Protein 7Z3S (pdb70)

Radius of gyration: 19.3 Å; Cα contacts (8 Å, |Δi|>4): 688; chains: 1; bounding box: 54×61×38 Å

Foldseek 3Di:
DPDDDAAFEEEEEDQDLLSLLLVLVQVPDRRYDYAEYEAQDPPRPSQVVCVVVPHHYHNNGLVRCLVVVVRGQEYEYPHELVVVVVSLVVCVVSNHAYEYLYQVQPWDADQVVFCLVVCLPTSYYYPQFLQLNQPLLLLQLQCVQFNWQEKEKEKEAEQVQVVQVVSQVSSQVSCCPGSVHVGYTYHYHYDPDPPTDFMKMKMKTAGDDDDDPVVSSQVSNVVSQVVLCVLQVQKDWDDGWDDDPRITMTIITGFAPCSRDHRRNRRSRSSSSSSVVSVSVSSVVDVVVPPD

InterPro domains:
  IPR000534 Semialdehyde dehydrogenase, NAD-binding [PF01118] (5-114)
  IPR000534 Semialdehyde dehydrogenase, NAD-binding [SM00859] (5-118)
  IPR003361 Acetaldehyde dehydrogenase [MF_01657] (1-294)
  IPR003361 Acetaldehyde dehydrogenase [PIRSF015689] (1-290)
  IPR003361 Acetaldehyde dehydrogenase [TIGR03215] (3-289)
  IPR015426 Acetaldehyde dehydrogenase, C-terminal [PF09290] (126-264)
  IPR015426 Acetaldehyde dehydrogenase, C-terminal [cd23933] (126-261)
  IPR036291 NAD(P)-binding domain superfamily [SSF51735] (1-150)

Organism: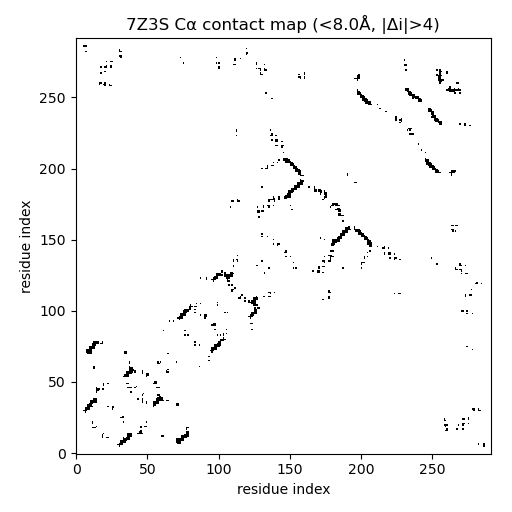 Geobacillus stearothermophilus (NCBI:txid1422)

Structure (mmCIF, N/CA/C/O backbone):
data_7Z3S
#
_entry.id   7Z3S
#
_cell.length_a   69.250
_cell.length_b   69.250
_cell.length_c   88.400
_cell.angle_alpha   90.000
_cell.angle_beta   90.000
_cell.angle_gamma   90.000
#
_symmetry.space_group_name_H-M   'P 43'
#
loop_
_entity.id
_entity.type
_entity.pdbx_description
1 polymer 'Acetaldehyde dehydrogenase'
2 non-polymer 'PHOSPHATE ION'
3 water water
#
loop_
_atom_site.group_PDB
_atom_site.id
_atom_site.type_symbol
_atom_site.label_atom_id
_atom_site.label_alt_id
_atom_site.label_comp_id
_atom_site.label_asym_id
_atom_site.label_entity_id
_atom_site.label_seq_id
_atom_site.pdbx_PDB_ins_code
_atom_site.Cartn_x
_atom_site.Cartn_y
_atom_site.Cartn_z
_atom_site.occupancy
_atom_site.B_iso_or_equiv
_atom_site.auth_seq_id
_atom_site.auth_comp_id
_atom_site.auth_asym_id
_atom_site.auth_atom_id
_atom_site.pdbx_PDB_model_num
ATOM 1 N N . ALA A 1 1 ? 45.84548 -5.73874 24.87829 1.000 95.75803 -3 ALA A N 1
ATOM 2 C CA . ALA A 1 1 ? 47.09373 -5.11276 25.28700 1.000 95.77650 -3 ALA A CA 1
ATOM 3 C C . ALA A 1 1 ? 47.59362 -4.12993 24.21930 1.000 97.32461 -3 ALA A C 1
ATOM 4 O O . ALA A 1 1 ? 46.87048 -3.82236 23.26336 1.000 93.77304 -3 ALA A O 1
ATOM 6 N N . GLY A 1 2 ? 48.83439 -3.66886 24.38721 1.000 100.94770 -2 GLY A N 1
ATOM 7 C CA . GLY A 1 2 ? 49.36186 -2.46560 23.75879 1.000 94.38182 -2 GLY A CA 1
ATOM 8 C C . GLY A 1 2 ? 49.52434 -1.33392 24.76537 1.000 91.49624 -2 GLY A C 1
ATOM 9 O O . GLY A 1 2 ? 49.61826 -1.54473 25.97967 1.000 87.82464 -2 GLY A O 1
ATOM 10 N N . SER A 1 3 ? 49.55318 -0.10373 24.24622 1.000 84.19339 -1 SER A N 1
ATOM 11 C CA . SER A 1 3 ? 49.59021 1.08446 25.09630 1.000 77.62708 -1 SER A CA 1
ATOM 12 C C . SER A 1 3 ? 48.17880 1.58753 25.37122 1.000 73.39391 -1 SER A C 1
ATOM 13 O O . SER A 1 3 ? 47.28175 1.47598 24.52730 1.000 67.15943 -1 SER A O 1
ATOM 16 N N . HIS A 1 4 ? 47.98303 2.13884 26.56887 1.000 63.55307 0 HIS A N 1
ATOM 17 C CA . HIS A 1 4 ? 46.64600 2.51741 26.97805 1.000 52.96750 0 HIS A CA 1
ATOM 18 C C . HIS A 1 4 ? 46.67851 3.72067 27.90168 1.000 53.72347 0 HIS A C 1
ATOM 19 O O . HIS A 1 4 ? 47.65816 3.96949 28.61692 1.000 51.05922 0 HIS A O 1
ATOM 26 N N . MET A 1 5 ? 45.55520 4.42850 27.91712 1.000 44.09964 1 MET A N 1
ATOM 27 C CA . MET A 1 5 ? 45.37316 5.48727 28.89055 1.000 45.61443 1 MET A CA 1
ATOM 28 C C . MET A 1 5 ? 45.30720 4.83365 30.28362 1.000 49.53613 1 MET A C 1
ATOM 29 O O . MET A 1 5 ? 44.75678 3.72875 30.44903 1.000 44.64810 1 MET A O 1
ATOM 34 N N . SER A 1 6 ? 45.89402 5.49309 31.28743 1.000 45.61634 2 SER A N 1
ATOM 35 C CA . SER A 1 6 ? 45.87345 4.96132 32.65452 1.000 41.15049 2 SER A CA 1
ATOM 36 C C . SER A 1 6 ? 44.45924 4.92427 33.21171 1.000 44.33073 2 SER A C 1
ATOM 37 O O . SER A 1 6 ? 43.63395 5.79048 32.92167 1.000 42.76283 2 SER A O 1
ATOM 40 N N . LYS A 1 7 ? 44.18051 3.91855 34.04056 1.000 44.19714 3 LYS A N 1
ATOM 41 C CA . LYS A 1 7 ? 42.90851 3.79473 34.73881 1.000 39.28375 3 LYS A CA 1
ATOM 42 C C . LYS A 1 7 ? 43.17889 3.49459 36.20229 1.000 42.52852 3 LYS A C 1
ATOM 43 O O . LYS A 1 7 ? 44.28815 3.12376 36.58407 1.000 40.88610 3 LYS A O 1
ATOM 49 N N . VAL A 1 8 ? 42.16424 3.67351 37.04034 1.000 37.23977 4 VAL A N 1
ATOM 50 C CA . VAL A 1 8 ? 42.25589 3.28368 38.44016 1.000 38.99937 4 VAL A CA 1
ATOM 51 C C . VAL A 1 8 ? 41.42414 2.02108 38.62163 1.000 40.20079 4 VAL A C 1
ATOM 52 O O . VAL A 1 8 ? 40.26405 1.96864 38.18790 1.000 35.59982 4 VAL A O 1
ATOM 56 N N . LYS A 1 9 ? 42.01488 1.00538 39.26353 1.000 36.76082 5 LYS A N 1
ATOM 57 C CA . LYS A 1 9 ? 41.28546 -0.22513 39.53280 1.000 41.38065 5 LYS A CA 1
ATOM 58 C C . LYS A 1 9 ? 40.31681 -0.04186 40.70161 1.000 41.06212 5 LYS A C 1
ATOM 59 O O . LYS A 1 9 ? 40.61426 0.64267 41.69104 1.000 38.99699 5 LYS A O 1
ATOM 65 N N . VAL A 1 10 ? 39.14664 -0.66655 40.59530 1.000 37.52694 6 VAL A N 1
ATOM 66 C CA . VAL A 1 10 ? 38.12420 -0.50379 41.61448 1.000 38.34353 6 VAL A CA 1
ATOM 67 C C . VAL A 1 10 ? 37.51745 -1.87780 41.85699 1.000 39.20846 6 VAL A C 1
ATOM 68 O O . VAL A 1 10 ? 37.58300 -2.75999 41.00624 1.000 36.36563 6 VAL A O 1
ATOM 72 N N . ALA A 1 11 ? 36.90631 -2.04545 43.02766 1.000 37.88691 7 ALA A N 1
ATOM 73 C CA . ALA A 1 11 ? 36.28304 -3.30121 43.40829 1.000 39.74730 7 ALA A CA 1
ATOM 74 C C . ALA A 1 11 ? 35.00098 -2.97979 44.16399 1.000 37.16266 7 ALA A C 1
ATOM 75 O O . ALA A 1 11 ? 34.89446 -1.94028 44.81104 1.000 36.26159 7 ALA A O 1
ATOM 77 N N . ILE A 1 12 ? 34.01493 -3.84838 44.03817 1.000 37.70175 8 ILE A N 1
ATOM 78 C CA . ILE A 1 12 ? 32.71714 -3.63805 44.66091 1.000 35.15074 8 ILE A CA 1
ATOM 79 C C . ILE A 1 12 ? 32.62297 -4.60166 45.82672 1.000 42.16407 8 ILE A C 1
ATOM 80 O O . ILE A 1 12 ? 32.75486 -5.82453 45.66043 1.000 39.35605 8 ILE A O 1
ATOM 85 N N . LEU A 1 13 ? 32.41409 -4.05644 46.99447 1.000 40.22688 9 LEU A N 1
ATOM 86 C CA . LEU A 1 13 ? 32.17812 -4.83348 48.19251 1.000 40.41282 9 LEU A CA 1
ATOM 87 C C . LEU A 1 13 ? 30.66444 -4.91865 48.36130 1.000 42.11062 9 LEU A C 1
ATOM 88 O O . LEU A 1 13 ? 30.01208 -3.90491 48.61599 1.000 42.80132 9 LEU A O 1
ATOM 93 N N . GLY A 1 14 ? 30.10002 -6.11725 48.19514 1.000 43.19104 10 GLY A N 1
ATOM 94 C CA . GLY A 1 14 ? 28.65182 -6.30991 48.26121 1.000 36.41992 10 GLY A CA 1
ATOM 95 C C . GLY A 1 14 ? 28.15925 -6.92610 46.97228 1.000 49.27070 10 GLY A C 1
ATOM 96 O O . GLY A 1 14 ? 28.61649 -6.54551 45.89134 1.000 48.25850 10 GLY A O 1
ATOM 97 N N . SER A 1 15 ? 27.26893 -7.90851 47.05754 1.000 46.83496 11 SER A N 1
ATOM 98 C CA . SER A 1 15 ? 26.87931 -8.67125 45.88834 1.000 48.38937 11 SER A CA 1
ATOM 99 C C . SER A 1 15 ? 25.37970 -8.60003 45.62152 1.000 50.15184 11 SER A C 1
ATOM 100 O O . SER A 1 15 ? 24.87667 -9.36671 44.79815 1.000 57.98414 11 SER A O 1
ATOM 103 N N . GLY A 1 16 ? 24.66500 -7.68441 46.26951 1.000 52.02881 12 GLY A N 1
ATOM 104 C CA . GLY A 1 16 ? 23.23573 -7.51860 46.09576 1.000 42.20503 12 GLY A CA 1
ATOM 105 C C . GLY A 1 16 ? 22.90417 -6.64664 44.90331 1.000 50.88868 12 GLY A C 1
ATOM 106 O O . GLY A 1 16 ? 23.68392 -6.51731 43.95066 1.000 49.42676 12 GLY A O 1
ATOM 107 N N . ASN A 1 17 ? 21.71177 -6.04338 44.94942 1.000 43.46563 13 ASN A N 1
ATOM 108 C CA . ASN A 1 17 ? 21.21608 -5.32262 43.77154 1.000 53.86441 13 ASN A CA 1
ATOM 109 C C . ASN A 1 17 ? 22.04807 -4.08191 43.48149 1.000 48.04373 13 ASN A C 1
ATOM 110 O O . ASN A 1 17 ? 22.31376 -3.74617 42.31233 1.000 47.82833 13 ASN A O 1
ATOM 115 N N . ILE A 1 18 ? 22.38760 -3.34968 44.53570 1.000 43.04092 14 ILE A N 1
ATOM 116 C CA . ILE A 1 18 ? 23.18447 -2.13982 44.39230 1.000 44.48220 14 ILE A CA 1
ATOM 117 C C . ILE A 1 18 ? 24.55161 -2.48674 43.81633 1.000 42.00840 14 ILE A C 1
ATOM 118 O O . ILE A 1 18 ? 25.05124 -1.81604 42.90614 1.000 39.70422 14 ILE A O 1
ATOM 123 N N . GLY A 1 19 ? 25.19718 -3.51087 44.37722 1.000 41.21233 15 GLY A N 1
ATOM 124 C CA . GLY A 1 19 ? 26.51123 -3.89952 43.87985 1.000 43.44455 15 GLY A CA 1
ATOM 125 C C . GLY A 1 19 ? 26.45830 -4.33612 42.43048 1.000 43.26418 15 GLY A C 1
ATOM 126 O O . GLY A 1 19 ? 27.32516 -3.97808 41.63243 1.000 44.51648 15 GLY A O 1
ATOM 127 N N . THR A 1 20 ? 25.42346 -5.10754 42.06325 1.000 45.56840 16 THR A N 1
ATOM 128 C CA . THR A 1 20 ? 25.27197 -5.51749 40.66444 1.000 47.43092 16 THR A CA 1
ATOM 129 C C . THR A 1 20 ? 24.96930 -4.33418 39.74960 1.000 45.33259 16 THR A C 1
ATOM 130 O O . THR A 1 20 ? 25.47590 -4.27718 38.62749 1.000 42.01159 16 THR A O 1
ATOM 134 N N . ASP A 1 21 ? 24.13196 -3.39328 40.19633 1.000 44.57006 17 ASP A N 1
ATOM 135 C CA . ASP A 1 21 ? 23.88872 -2.20282 39.39412 1.000 43.78038 17 ASP A CA 1
ATOM 136 C C . ASP A 1 21 ? 25.17485 -1.40220 39.19389 1.000 45.16085 17 ASP A C 1
ATOM 137 O O . ASP A 1 21 ? 25.43973 -0.90454 38.09161 1.000 41.27585 17 ASP A O 1
ATOM 142 N N . LEU A 1 22 ? 25.99846 -1.28141 40.24886 1.000 39.19156 18 LEU A N 1
ATOM 143 C CA . LEU A 1 22 ? 27.27289 -0.58826 40.10248 1.000 42.18272 18 LEU A CA 1
ATOM 144 C C . LEU A 1 22 ? 28.12776 -1.26162 39.05327 1.000 41.78288 18 LEU A C 1
ATOM 145 O O . LEU A 1 22 ? 28.80008 -0.59244 38.25823 1.000 40.32028 18 LEU A O 1
ATOM 150 N N . MET A 1 23 ? 28.17042 -2.59712 39.08332 1.000 41.44272 19 MET A N 1
ATOM 151 C CA . MET A 1 23 ? 29.01659 -3.30729 38.13875 1.000 39.34834 19 MET A CA 1
ATOM 152 C C . MET A 1 23 ? 28.60158 -2.99611 36.71648 1.000 43.82136 19 MET A C 1
ATOM 153 O O . MET A 1 23 ? 29.46020 -2.76920 35.86527 1.000 42.97202 19 MET A O 1
ATOM 158 N N . MET A 1 24 ? 27.28694 -2.92408 36.45159 1.000 41.75130 20 MET A N 1
ATOM 159 C CA . MET A 1 24 ? 26.82812 -2.62463 35.09158 1.000 45.04635 20 MET A CA 1
ATOM 160 C C . MET A 1 24 ? 27.30642 -1.23724 34.67777 1.000 41.63492 20 MET A C 1
ATOM 161 O O . MET A 1 24 ? 27.75439 -1.02839 33.54930 1.000 41.89689 20 MET A O 1
ATOM 166 N N . LYS A 1 25 ? 27.24176 -0.27128 35.59500 1.000 41.83396 21 LYS A N 1
ATOM 167 C CA . LYS A 1 25 ? 27.66146 1.08715 35.25776 1.000 41.98858 21 LYS A CA 1
ATOM 168 C C . LYS A 1 25 ? 29.17657 1.18937 35.10368 1.000 40.54261 21 LYS A C 1
ATOM 169 O O . LYS A 1 25 ? 29.66421 1.92287 34.23719 1.000 43.79808 21 LYS A O 1
ATOM 175 N N . LEU A 1 26 ? 29.93514 0.48500 35.95143 1.000 39.96179 22 LEU A N 1
ATOM 176 C CA . LEU A 1 26 ? 31.39288 0.55492 35.89589 1.000 40.29639 22 LEU A CA 1
ATOM 177 C C . LEU A 1 26 ? 31.94863 0.00761 34.56995 1.000 46.87026 22 LEU A C 1
ATOM 178 O O . LEU A 1 26 ? 33.03294 0.42140 34.14066 1.000 39.74406 22 LEU A O 1
ATOM 183 N N . GLU A 1 27 ? 31.22577 -0.91310 33.91049 1.000 46.35377 23 GLU A N 1
ATOM 184 C CA . GLU A 1 27 ? 31.66188 -1.44498 32.60741 1.000 46.28216 23 GLU A CA 1
ATOM 185 C C . GLU A 1 27 ? 31.76304 -0.36717 31.54990 1.000 49.17137 23 GLU A C 1
ATOM 186 O O . GLU A 1 27 ? 32.46884 -0.55977 30.55497 1.000 47.94565 23 GLU A O 1
ATOM 192 N N . ARG A 1 28 ? 31.03619 0.73842 31.71828 1.000 47.78579 24 ARG A N 1
ATOM 193 C CA . ARG A 1 28 ? 31.02221 1.82456 30.75567 1.000 48.78182 24 ARG A CA 1
ATOM 194 C C . ARG A 1 28 ? 31.98468 2.92958 31.11502 1.000 52.17063 24 ARG A C 1
ATOM 195 O O . ARG A 1 28 ? 32.00974 3.95581 30.42518 1.000 49.57078 24 ARG A O 1
ATOM 203 N N . SER A 1 29 ? 32.76009 2.76665 32.18846 1.000 48.51630 25 SER A N 1
ATOM 204 C CA . SER A 1 29 ? 33.68814 3.81474 32.57773 1.000 49.19080 25 SER A CA 1
ATOM 205 C C . SER A 1 29 ? 34.96594 3.72425 31.75883 1.000 44.24797 25 SER A C 1
ATOM 206 O O . SER A 1 29 ? 35.52548 2.64373 31.55363 1.000 50.71954 25 SER A O 1
ATOM 209 N N . ASN A 1 30 ? 35.45434 4.85829 31.30661 1.000 43.18833 26 ASN A N 1
ATOM 210 C CA A ASN A 1 30 ? 36.71736 4.95222 30.59542 0.218 46.55290 26 ASN A CA 1
ATOM 211 C CA B ASN A 1 30 ? 36.73412 4.78715 30.62589 0.782 46.66715 26 ASN A CA 1
ATOM 212 C C . ASN A 1 30 ? 37.88656 5.21097 31.52664 1.000 50.20917 26 ASN A C 1
ATOM 213 O O . ASN A 1 30 ? 39.03023 5.22908 31.07271 1.000 45.63845 26 ASN A O 1
ATOM 222 N N . ILE A 1 31 ? 37.62940 5.46009 32.80861 1.000 44.06815 27 ILE A N 1
ATOM 223 C CA . ILE A 1 31 ? 38.71405 5.83727 33.70254 1.000 41.89036 27 ILE A CA 1
ATOM 224 C C . ILE A 1 31 ? 38.80314 4.87751 34.89747 1.000 40.74966 27 ILE A C 1
ATOM 225 O O . ILE A 1 31 ? 39.87963 4.72387 35.49410 1.000 39.80083 27 ILE A O 1
ATOM 230 N N . LEU A 1 32 ? 37.73771 4.14911 35.20212 1.000 39.23297 28 LEU A N 1
ATOM 231 C CA . LEU A 1 32 ? 37.71033 3.13080 36.24667 1.000 40.44877 28 LEU A CA 1
ATOM 232 C C . LEU A 1 32 ? 37.75740 1.74716 35.61522 1.000 41.03795 28 LEU A C 1
ATOM 233 O O . LEU A 1 32 ? 37.08409 1.48593 34.61780 1.000 44.57254 28 LEU A O 1
ATOM 238 N N . GLN A 1 33 ? 38.58062 0.86675 36.16926 1.000 41.06481 29 GLN A N 1
ATOM 239 C CA . GLN A 1 33 ? 38.62824 -0.51871 35.70988 1.000 40.45484 29 GLN A CA 1
ATOM 240 C C . GLN A 1 33 ? 38.13215 -1.39880 36.86011 1.000 41.35510 29 GLN A C 1
ATOM 241 O O . GLN A 1 33 ? 38.84017 -1.57994 37.86201 1.000 38.68083 29 GLN A O 1
ATOM 247 N N . LEU A 1 34 ? 36.92873 -1.95507 36.71335 1.000 42.05303 30 LEU A N 1
ATOM 248 C CA . LEU A 1 34 ? 36.41339 -2.89939 37.70773 1.000 42.87601 30 LEU A CA 1
ATOM 249 C C . LEU A 1 34 ? 37.15798 -4.22082 37.61577 1.000 46.07790 30 LEU A C 1
ATOM 250 O O . LEU A 1 34 ? 37.22126 -4.82853 36.55088 1.000 44.40594 30 LEU A O 1
ATOM 255 N N . THR A 1 35 ? 37.70119 -4.68533 38.73730 1.000 39.77839 31 THR A N 1
ATOM 256 C CA . THR A 1 35 ? 38.41892 -5.94421 38.74786 1.000 46.03609 31 THR A CA 1
ATOM 257 C C . THR A 1 35 ? 37.71541 -7.02890 39.54508 1.000 43.46975 31 THR A C 1
ATOM 258 O O . THR A 1 35 ? 37.85669 -8.20244 39.20498 1.000 48.92691 31 THR A O 1
ATOM 262 N N . ALA A 1 36 ? 36.94752 -6.67237 40.56553 1.000 42.84194 32 ALA A N 1
ATOM 263 C CA . ALA A 1 36 ? 36.47052 -7.68692 41.49390 1.000 42.27994 32 ALA A CA 1
ATOM 264 C C . ALA A 1 36 ? 35.18136 -7.27858 42.19959 1.000 39.76146 32 ALA A C 1
ATOM 265 O O . ALA A 1 36 ? 34.88075 -6.09230 42.40467 1.000 41.65122 32 ALA A O 1
ATOM 267 N N . MET A 1 37 ? 34.39836 -8.30471 42.51514 1.000 38.82640 33 MET A N 1
ATOM 268 C CA . MET A 1 37 ? 33.25832 -8.24538 43.41495 1.000 42.09131 33 MET A CA 1
ATOM 269 C C . MET A 1 37 ? 33.53776 -9.11088 44.62697 1.000 44.10029 33 MET A C 1
ATOM 270 O O . MET A 1 37 ? 33.95106 -10.26472 44.47352 1.000 44.72111 33 MET A O 1
ATOM 275 N N . ILE A 1 38 ? 33.24017 -8.57722 45.81338 1.000 41.46962 34 ILE A N 1
ATOM 276 C CA . ILE A 1 38 ? 33.55349 -9.22209 47.08109 1.000 40.69042 34 ILE A CA 1
ATOM 277 C C . ILE A 1 38 ? 32.24787 -9.50349 47.81997 1.000 45.96085 34 ILE A C 1
ATOM 278 O O . ILE A 1 38 ? 31.47096 -8.58142 48.11959 1.000 39.08666 34 ILE A O 1
ATOM 283 N N . GLY A 1 39 ? 32.01591 -10.77781 48.12637 1.000 45.92832 35 GLY A N 1
ATOM 284 C CA . GLY A 1 39 ? 30.85938 -11.16688 48.89841 1.000 43.51166 35 GLY A CA 1
ATOM 285 C C . GLY A 1 39 ? 31.26699 -12.07010 50.03983 1.000 47.18155 35 GLY A C 1
ATOM 286 O O . GLY A 1 39 ? 32.45452 -12.23026 50.32956 1.000 41.72825 35 GLY A O 1
ATOM 287 N N . ILE A 1 40 ? 30.28027 -12.68041 50.68736 1.000 44.59788 36 ILE A N 1
ATOM 288 C CA . ILE A 1 40 ? 30.52523 -13.60711 51.78010 1.000 46.53688 36 ILE A CA 1
ATOM 289 C C . ILE A 1 40 ? 29.93685 -14.98286 51.52626 1.000 54.12478 36 ILE A C 1
ATOM 290 O O . ILE A 1 40 ? 30.05517 -15.85734 52.38657 1.000 52.07720 36 ILE A O 1
ATOM 295 N N . ASP A 1 41 ? 29.27911 -15.19635 50.39371 1.000 50.04169 37 ASP A N 1
ATOM 296 C CA . ASP A 1 41 ? 28.58799 -16.45395 50.11574 1.000 51.32008 37 ASP A CA 1
ATOM 297 C C . ASP A 1 41 ? 28.99373 -16.92978 48.72679 1.000 56.42600 37 ASP A C 1
ATOM 298 O O . ASP A 1 41 ? 28.65101 -16.26897 47.72242 1.000 49.12243 37 ASP A O 1
ATOM 303 N N . PRO A 1 42 ? 29.73422 -18.03619 48.61478 1.000 56.43091 38 PRO A N 1
ATOM 304 C CA . PRO A 1 42 ? 30.18717 -18.47448 47.28940 1.000 59.00949 38 PRO A CA 1
ATOM 305 C C . PRO A 1 42 ? 29.04806 -18.83152 46.34554 1.000 63.31170 38 PRO A C 1
ATOM 306 O O . PRO A 1 42 ? 29.29294 -18.95451 45.13866 1.000 65.35497 38 PRO A O 1
ATOM 310 N N . GLU A 1 43 ? 27.81595 -18.93890 46.84273 1.000 63.54821 39 GLU A N 1
ATOM 311 C CA . GLU A 1 43 ? 26.65191 -19.24429 46.02545 1.000 63.87848 39 GLU A CA 1
ATOM 312 C C . GLU A 1 43 ? 25.84874 -18.00633 45.68999 1.000 60.97738 39 GLU A C 1
ATOM 313 O O . GLU A 1 43 ? 24.74411 -18.11244 45.14744 1.000 59.45536 39 GLU A O 1
ATOM 319 N N . SER A 1 44 ? 26.37391 -16.83748 46.01989 1.000 57.06985 40 SER A N 1
ATOM 320 C CA . SER A 1 44 ? 25.66532 -15.59846 45.76841 1.000 61.07974 40 SER A CA 1
ATOM 321 C C . SER A 1 44 ? 25.31887 -15.45959 44.29111 1.000 62.07859 40 SER A C 1
ATOM 322 O O . SER A 1 44 ? 26.11901 -15.78882 43.40789 1.000 60.27105 40 SER A O 1
ATOM 325 N N . ASP A 1 45 ? 24.11323 -14.94828 44.03594 1.000 62.61148 41 ASP A N 1
ATOM 326 C CA . ASP A 1 45 ? 23.65111 -14.73026 42.67016 1.000 63.83237 41 ASP A CA 1
ATOM 327 C C . ASP A 1 45 ? 24.42306 -13.58397 42.01461 1.000 63.03183 41 ASP A C 1
ATOM 328 O O . ASP A 1 45 ? 24.68935 -13.62379 40.80645 1.000 61.76806 41 ASP A O 1
ATOM 333 N N . GLY A 1 46 ? 24.80626 -12.56577 42.79706 1.000 58.80331 42 GLY A N 1
ATOM 334 C CA . GLY A 1 46 ? 25.56832 -11.45396 42.23984 1.000 54.79322 42 GLY A CA 1
ATOM 335 C C . GLY A 1 46 ? 27.00563 -11.82943 41.92782 1.000 57.13449 42 GLY A C 1
ATOM 336 O O . GLY A 1 46 ? 27.57513 -11.36412 40.93273 1.000 52.66763 42 GLY A O 1
ATOM 337 N N . LEU A 1 47 ? 27.61036 -12.68605 42.76764 1.000 54.23801 43 LEU A N 1
ATOM 338 C CA . LEU A 1 47 ? 28.95491 -13.19030 42.48767 1.000 51.04443 43 LEU A CA 1
ATOM 339 C C . LEU A 1 47 ? 28.96260 -14.02702 41.21994 1.000 55.15990 43 LEU A C 1
ATOM 340 O O . LEU A 1 47 ? 29.90601 -13.95156 40.41883 1.000 49.97444 43 LEU A O 1
ATOM 345 N N . ARG A 1 48 ? 27.92943 -14.85946 41.04083 1.000 50.88387 44 ARG A N 1
ATOM 346 C CA . ARG A 1 48 ? 27.80010 -15.64085 39.81816 1.000 58.76579 44 ARG A CA 1
ATOM 347 C C . ARG A 1 48 ? 27.80552 -14.72632 38.60195 1.000 58.70620 44 ARG A C 1
ATOM 348 O O . ARG A 1 48 ? 28.58733 -14.92238 37.66058 1.000 55.53692 44 ARG A O 1
ATOM 356 N N . ARG A 1 49 ? 26.93861 -13.70708 38.63169 1.000 57.11109 45 ARG A N 1
ATOM 357 C CA A ARG A 1 49 ? 26.84503 -12.71761 37.56266 0.573 58.80340 45 ARG A CA 1
ATOM 358 C CA B ARG A 1 49 ? 26.86018 -12.75124 37.53043 0.427 58.88442 45 ARG A CA 1
ATOM 359 C C . ARG A 1 49 ? 28.21207 -12.10195 37.25640 1.000 57.36060 45 ARG A C 1
ATOM 360 O O . ARG A 1 49 ? 28.60951 -11.96426 36.08959 1.000 58.76993 45 ARG A O 1
ATOM 375 N N . ALA A 1 50 ? 28.93941 -11.70897 38.31265 1.000 53.26401 46 ALA A N 1
ATOM 376 C CA . ALA A 1 50 ? 30.26228 -11.10230 38.16543 1.000 55.24785 46 ALA A CA 1
ATOM 377 C C . ALA A 1 50 ? 31.28392 -12.09308 37.60157 1.000 57.87113 46 ALA A C 1
ATOM 378 O O . ALA A 1 50 ? 32.11862 -11.72427 36.76489 1.000 51.43003 46 ALA A O 1
ATOM 380 N N . LYS A 1 51 ? 31.24410 -13.34528 38.07014 1.000 54.85790 47 LYS A N 1
ATOM 381 C CA . LYS A 1 51 ? 32.12666 -14.39077 37.55104 1.000 57.79485 47 LYS A CA 1
ATOM 382 C C . LYS A 1 51 ? 31.90806 -14.59044 36.05607 1.000 58.95760 47 LYS A C 1
ATOM 383 O O . LYS A 1 51 ? 32.86120 -14.66224 35.26816 1.000 53.73206 47 LYS A O 1
ATOM 389 N N . GLU A 1 52 ? 30.63725 -14.66701 35.66303 1.000 60.15399 48 GLU A N 1
ATOM 390 C CA . GLU A 1 52 ? 30.23776 -14.84524 34.27276 1.000 60.82070 48 GLU A CA 1
ATOM 391 C C . GLU A 1 52 ? 30.78999 -13.72473 33.40590 1.000 59.59896 48 GLU A C 1
ATOM 392 O O . GLU A 1 52 ? 31.21084 -13.95511 32.26791 1.000 59.44991 48 GLU A O 1
ATOM 398 N N . LYS A 1 53 ? 30.83895 -12.51214 33.94854 1.000 58.87040 49 LYS A N 1
ATOM 399 C CA . LYS A 1 53 ? 31.31092 -11.33525 33.22648 1.000 60.69427 49 LYS A CA 1
ATOM 400 C C . LYS A 1 53 ? 32.82715 -11.19504 33.23927 1.000 54.08210 49 LYS A C 1
ATOM 401 O O . LYS A 1 53 ? 33.33875 -10.17065 32.78346 1.000 58.91583 49 LYS A O 1
ATOM 407 N N . GLY A 1 54 ? 33.56090 -12.15394 33.78645 1.000 54.79049 50 GLY A N 1
ATOM 408 C CA . GLY A 1 54 ? 35.00548 -12.09470 33.69673 1.000 53.51438 50 GLY A CA 1
ATOM 409 C C . GLY A 1 54 ? 35.73915 -11.46169 34.85910 1.000 54.55916 50 GLY A C 1
ATOM 410 O O . GLY A 1 54 ? 36.97670 -11.41365 34.82337 1.000 51.43086 50 GLY A O 1
ATOM 411 N N . TYR A 1 55 ? 35.03195 -11.00041 35.89641 1.000 52.26056 51 TYR A N 1
ATOM 412 C CA . TYR A 1 55 ? 35.66665 -10.37276 37.04049 1.000 50.20876 51 TYR A CA 1
ATOM 413 C C . TYR A 1 55 ? 36.12283 -11.42402 38.03527 1.000 50.81218 51 TYR A C 1
ATOM 414 O O . TYR A 1 55 ? 35.59590 -12.53280 38.09753 1.000 50.70114 51 TYR A O 1
ATOM 423 N N . THR A 1 56 ? 37.09491 -11.03673 38.84459 1.000 46.43989 52 THR A N 1
ATOM 424 C CA . THR A 1 56 ? 37.46571 -11.81779 40.00830 1.000 48.08902 52 THR A CA 1
ATOM 425 C C . THR A 1 56 ? 36.34466 -11.77114 41.04493 1.000 51.47100 52 THR A C 1
ATOM 426 O O . THR A 1 56 ? 35.78025 -10.70298 41.32564 1.000 48.20279 52 THR A O 1
ATOM 430 N N A VAL A 1 57 ? 36.05192 -12.92403 41.64037 0.301 48.39743 53 VAL A N 1
ATOM 431 N N B VAL A 1 57 ? 35.97582 -12.92195 41.59469 0.699 48.47080 53 VAL A N 1
ATOM 432 C CA A VAL A 1 57 ? 35.02892 -13.04810 42.67049 0.301 48.86073 53 VAL A CA 1
ATOM 433 C CA B VAL A 1 57 ? 35.02305 -12.94923 42.69576 0.699 48.84130 53 VAL A CA 1
ATOM 434 C C A VAL A 1 57 ? 35.67312 -13.54497 43.95421 0.301 49.09570 53 VAL A C 1
ATOM 435 C C B VAL A 1 57 ? 35.72287 -13.46837 43.93304 0.699 49.21705 53 VAL A C 1
ATOM 436 O O A VAL A 1 57 ? 36.41981 -14.52890 43.93948 0.301 50.75409 53 VAL A O 1
ATOM 437 O O B VAL A 1 57 ? 36.56808 -14.36652 43.86531 0.699 50.74254 53 VAL A O 1
ATOM 444 N N . ILE A 1 58 ? 35.37300 -12.86771 45.06128 1.000 51.70013 54 ILE A N 1
ATOM 445 C CA . ILE A 1 58 ? 35.91380 -13.19150 46.36924 1.000 46.32028 54 ILE A CA 1
ATOM 446 C C . ILE A 1 58 ? 34.71731 -13.46229 47.25953 1.000 48.53482 54 ILE A C 1
ATOM 447 O O . ILE A 1 58 ? 33.82448 -12.61230 47.38264 1.000 45.10205 54 ILE A O 1
ATOM 452 N N A SER A 1 59 ? 34.69920 -14.65361 47.85636 0.092 48.79134 55 SER A N 1
ATOM 453 N N B SER A 1 59 ? 34.64904 -14.65376 47.84142 0.908 48.73862 55 SER A N 1
ATOM 454 C CA A SER A 1 59 ? 33.61002 -15.14125 48.68621 0.092 49.30143 55 SER A CA 1
ATOM 455 C CA B SER A 1 59 ? 33.52570 -14.97341 48.71504 0.908 49.24723 55 SER A CA 1
ATOM 456 C C A SER A 1 59 ? 33.90060 -14.99748 50.17089 0.092 49.81840 55 SER A C 1
ATOM 457 C C B SER A 1 59 ? 33.94058 -15.08671 50.17097 0.908 49.82727 55 SER A C 1
ATOM 458 O O A SER A 1 59 ? 33.04425 -15.33718 50.99113 0.092 49.22891 55 SER A O 1
ATOM 459 O O B SER A 1 59 ? 33.21235 -15.67621 50.97177 0.908 49.17419 55 SER A O 1
ATOM 464 N N . THR A 1 60 ? 35.08756 -14.51749 50.53925 1.000 48.70719 56 THR A N 1
ATOM 465 C CA . THR A 1 60 ? 35.52911 -14.52487 51.92689 1.000 51.66038 56 THR A CA 1
ATOM 466 C C . THR A 1 60 ? 35.56021 -13.11551 52.51747 1.000 49.89382 56 THR A C 1
ATOM 467 O O . THR A 1 60 ? 36.37562 -12.81245 53.39052 1.000 48.51049 56 THR A O 1
ATOM 471 N N . GLY A 1 61 ? 34.68060 -12.23832 52.03544 1.000 48.32060 57 GLY A N 1
ATOM 472 C CA . GLY A 1 61 ? 34.46069 -10.91642 52.61708 1.000 48.37547 57 GLY A CA 1
ATOM 473 C C . GLY A 1 61 ? 35.67141 -9.99015 52.55645 1.000 48.91797 57 GLY A C 1
ATOM 474 O O . GLY A 1 61 ? 36.60679 -10.17933 51.78162 1.000 48.15975 57 GLY A O 1
ATOM 475 N N . ILE A 1 62 ? 35.63363 -8.97790 53.42699 1.000 47.69971 58 ILE A N 1
ATOM 476 C CA . ILE A 1 62 ? 36.65733 -7.93690 53.44103 1.000 45.81855 58 ILE A CA 1
ATOM 477 C C . ILE A 1 62 ? 38.04707 -8.52780 53.64698 1.000 50.41267 58 ILE A C 1
ATOM 478 O O . ILE A 1 62 ? 39.01774 -8.07137 53.02941 1.000 53.45531 58 ILE A O 1
ATOM 483 N N . LYS A 1 63 ? 38.17082 -9.56952 54.48715 1.000 47.08409 59 LYS A N 1
ATOM 484 C CA . LYS A 1 63 ? 39.47500 -10.20469 54.70079 1.000 49.98018 59 LYS A CA 1
ATOM 485 C C . LYS A 1 63 ? 39.99879 -10.82331 53.41862 1.000 49.73910 59 LYS A C 1
ATOM 486 O O . LYS A 1 63 ? 41.19925 -10.75642 53.13897 1.000 51.42946 59 LYS A O 1
ATOM 492 N N . GLY A 1 64 ? 39.11545 -11.41683 52.61047 1.000 49.46256 60 GLY A N 1
ATOM 493 C CA . GLY A 1 64 ? 39.57055 -11.98260 51.34994 1.000 49.92126 60 GLY A CA 1
ATOM 494 C C . GLY A 1 64 ? 40.10971 -10.91828 50.40995 1.000 50.44570 60 GLY A C 1
ATOM 495 O O . GLY A 1 64 ? 41.11445 -11.12837 49.72735 1.000 53.98978 60 GLY A O 1
ATOM 496 N N . PHE A 1 65 ? 39.45217 -9.75973 50.36772 1.000 49.94060 61 PHE A N 1
ATOM 497 C CA . PHE A 1 65 ? 39.95461 -8.66094 49.54468 1.000 50.43755 61 PHE A CA 1
ATOM 498 C C . PHE A 1 65 ? 41.30228 -8.17555 50.05874 1.000 50.59446 61 PHE A C 1
ATOM 499 O O . PHE A 1 65 ? 42.19881 -7.88500 49.26657 1.000 50.39805 61 PHE A O 1
ATOM 507 N N . LEU A 1 66 ? 41.45775 -8.06875 51.38258 1.000 47.10680 62 LEU A N 1
ATOM 508 C CA . LEU A 1 66 ? 42.68713 -7.52220 51.94953 1.000 52.31981 62 LEU A CA 1
ATOM 509 C C . LEU A 1 66 ? 43.85860 -8.47768 51.77705 1.000 55.03539 62 LEU A C 1
ATOM 510 O O . LEU A 1 66 ? 45.01418 -8.06575 51.93552 1.000 58.09542 62 LEU A O 1
ATOM 515 N N . GLU A 1 67 ? 43.57197 -9.73593 51.43543 1.000 52.78338 63 GLU A N 1
ATOM 516 C CA . GLU A 1 67 ? 44.57473 -10.71093 51.03415 1.000 53.98417 63 GLU A CA 1
ATOM 517 C C . GLU A 1 67 ? 45.03805 -10.47861 49.60579 1.000 57.85285 63 GLU A C 1
ATOM 518 O O . GLU A 1 67 ? 46.13824 -10.91529 49.23455 1.000 54.23610 63 GLU A O 1
ATOM 524 N N . GLN A 1 68 ? 44.22436 -9.80373 48.79161 1.000 53.35611 64 GLN A N 1
ATOM 525 C CA . GLN A 1 68 ? 44.59797 -9.45355 47.41873 1.000 58.09803 64 GLN A CA 1
ATOM 526 C C . GLN A 1 68 ? 44.42918 -7.95222 47.19140 1.000 54.16706 64 GLN A C 1
ATOM 527 O O . GLN A 1 68 ? 43.72062 -7.52991 46.27357 1.000 53.86584 64 GLN A O 1
ATOM 533 N N . PRO A 1 69 ? 45.10220 -7.11724 47.99356 1.000 54.01588 65 PRO A N 1
ATOM 534 C CA . PRO A 1 69 ? 44.80646 -5.67197 47.97503 1.000 53.20524 65 PRO A CA 1
ATOM 535 C C . PRO A 1 69 ? 45.13891 -4.98038 46.65923 1.000 51.22415 65 PRO A C 1
ATOM 536 O O . PRO A 1 69 ? 44.60632 -3.88672 46.39868 1.000 49.45669 65 PRO A O 1
ATOM 540 N N . GLU A 1 70 ? 45.99344 -5.57799 45.82718 1.000 47.65467 66 GLU A N 1
ATOM 541 C CA . GLU A 1 70 ? 46.34715 -5.02857 44.52436 1.000 49.56394 66 GLU A CA 1
ATOM 542 C C . GLU A 1 70 ? 45.18246 -5.04378 43.53669 1.000 49.48292 66 GLU A C 1
ATOM 543 O O . GLU A 1 70 ? 45.25913 -4.36580 42.50728 1.000 48.15510 66 GLU A O 1
ATOM 549 N N . LEU A 1 71 ? 44.09858 -5.77298 43.83485 1.000 47.29779 67 LEU A N 1
ATOM 550 C CA . LEU A 1 71 ? 42.89238 -5.73252 42.99991 1.000 47.51585 67 LEU A CA 1
ATOM 551 C C . LEU A 1 71 ? 42.30565 -4.32483 42.82869 1.000 48.79001 67 LEU A C 1
ATOM 552 O O . LEU A 1 71 ? 41.65074 -4.06046 41.81198 1.000 48.89268 67 LEU A O 1
ATOM 557 N N . ALA A 1 72 ? 42.47693 -3.42043 43.79505 1.000 42.80305 68 ALA A N 1
ATOM 558 C CA . ALA A 1 72 ? 41.73810 -2.16592 43.68992 1.000 42.74752 68 ALA A CA 1
ATOM 559 C C . ALA A 1 72 ? 42.33364 -1.07432 44.56920 1.000 44.92745 68 ALA A C 1
ATOM 560 O O . ALA A 1 72 ? 42.81839 -1.33113 45.67247 1.000 44.22761 68 ALA A O 1
ATOM 562 N N . ASP A 1 73 ? 42.27247 0.16018 44.07846 1.000 41.15644 69 ASP A N 1
ATOM 563 C CA A ASP A 1 73 ? 42.60792 1.28975 44.91985 0.474 43.67236 69 ASP A CA 1
ATOM 564 C CA B ASP A 1 73 ? 42.60306 1.31423 44.90432 0.526 43.72627 69 ASP A CA 1
ATOM 565 C C . ASP A 1 73 ? 41.37208 2.01371 45.45859 1.000 44.87884 69 ASP A C 1
ATOM 566 O O . ASP A 1 73 ? 41.46365 2.67946 46.50447 1.000 44.33341 69 ASP A O 1
ATOM 575 N N . ILE A 1 74 ? 40.22758 1.89945 44.77723 1.000 37.57077 70 ILE A N 1
ATOM 576 C CA . ILE A 1 74 ? 38.96093 2.46999 45.23266 1.000 36.66959 70 ILE A CA 1
ATOM 577 C C . ILE A 1 74 ? 37.97712 1.31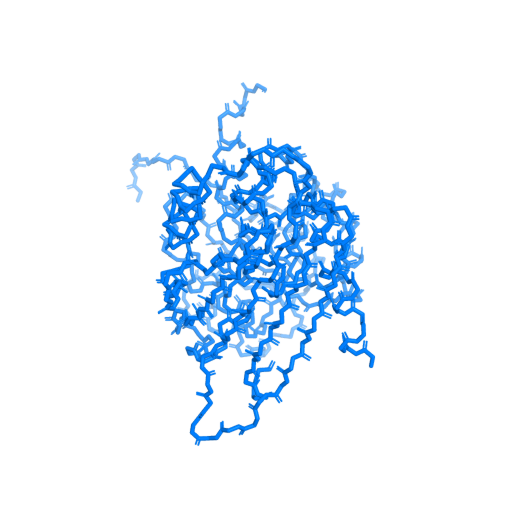713 45.39830 1.000 40.20176 70 ILE A C 1
ATOM 578 O O . ILE A 1 74 ? 37.85189 0.46873 44.50199 1.000 38.49103 70 ILE A O 1
ATOM 583 N N . VAL A 1 75 ? 37.31068 1.26565 46.54374 1.000 34.80894 71 VAL A N 1
ATOM 584 C CA . VAL A 1 75 ? 36.32454 0.22451 46.83638 1.000 35.32107 71 VAL A CA 1
ATOM 585 C C . VAL A 1 75 ? 34.96778 0.88932 47.03906 1.000 36.10504 71 VAL A C 1
ATOM 586 O O . VAL A 1 75 ? 34.86202 1.88843 47.76357 1.000 39.82405 71 VAL A O 1
ATOM 590 N N . PHE A 1 76 ? 33.94040 0.35119 46.38514 1.000 33.30336 72 PHE A N 1
ATOM 591 C CA . PHE A 1 76 ? 32.56249 0.75942 46.64600 1.000 33.91611 72 PHE A CA 1
ATOM 592 C C . PHE A 1 76 ? 31.96992 -0.17816 47.69907 1.000 39.13308 72 PHE A C 1
ATOM 593 O O . PHE A 1 76 ? 31.98681 -1.40545 47.53040 1.000 38.63456 72 PHE A O 1
ATOM 601 N N . ASP A 1 77 ? 31.44307 0.37830 48.76681 1.000 38.11344 73 ASP A N 1
ATOM 602 C CA . ASP A 1 77 ? 30.77565 -0.43300 49.77810 1.000 37.59050 73 ASP A CA 1
ATOM 603 C C . ASP A 1 77 ? 29.27879 -0.44755 49.50825 1.000 38.10845 73 ASP A C 1
ATOM 604 O O . ASP A 1 77 ? 28.56742 0.50855 49.81956 1.000 36.49108 73 ASP A O 1
ATOM 609 N N . ALA A 1 78 ? 28.78604 -1.54900 48.96214 1.000 37.47248 74 ALA A N 1
ATOM 610 C CA . ALA A 1 78 ? 27.35129 -1.69141 48.73374 1.000 39.93091 74 ALA A CA 1
ATOM 611 C C . ALA A 1 78 ? 26.75657 -2.75532 49.65091 1.000 42.92701 74 ALA A C 1
ATOM 612 O O . ALA A 1 78 ? 25.94032 -3.57974 49.22316 1.000 47.15867 74 ALA A O 1
ATOM 614 N N . THR A 1 79 ? 27.17260 -2.77364 50.91502 1.000 38.98346 75 THR A N 1
ATOM 615 C CA . THR A 1 79 ? 26.63800 -3.79540 51.79947 1.000 42.66533 75 THR A CA 1
ATOM 616 C C . THR A 1 79 ? 25.59177 -3.13343 52.68600 1.000 45.42224 75 THR A C 1
ATOM 617 O O . THR A 1 79 ? 24.49420 -2.83294 52.20222 1.000 48.85366 75 THR A O 1
ATOM 621 N N . SER A 1 80 ? 25.92110 -2.86227 53.94632 1.000 44.47731 76 SER A N 1
ATOM 622 C CA . SER A 1 80 ? 24.96998 -2.27868 54.89615 1.000 43.66284 76 SER A CA 1
ATOM 623 C C . SER A 1 80 ? 25.70553 -1.33357 55.84494 1.000 43.33629 76 SER A C 1
ATOM 624 O O . SER A 1 80 ? 26.93315 -1.39085 55.97915 1.000 41.71342 76 SER A O 1
ATOM 627 N N . ALA A 1 81 ? 24.94124 -0.46225 56.51620 1.000 42.40921 77 ALA A N 1
ATOM 628 C CA . ALA A 1 81 ? 25.55277 0.51648 57.41888 1.000 45.87844 77 ALA A CA 1
ATOM 629 C C . ALA A 1 81 ? 26.28750 -0.16420 58.57714 1.000 46.06661 77 ALA A C 1
ATOM 630 O O . ALA A 1 81 ? 27.37901 0.26442 58.97342 1.000 42.43207 77 ALA A O 1
ATOM 632 N N . LYS A 1 82 ? 25.69600 -1.22126 59.14232 1.000 44.17391 78 LYS A N 1
ATOM 633 C CA . LYS A 1 82 ? 26.33866 -1.94193 60.22933 1.000 45.61882 78 LYS A CA 1
ATOM 634 C C . LYS A 1 82 ? 27.63644 -2.60819 59.77797 1.000 42.78366 78 LYS A C 1
ATOM 635 O O . LYS A 1 82 ? 28.62738 -2.62816 60.52217 1.000 44.88597 78 LYS A O 1
ATOM 641 N N . ALA A 1 83 ? 27.65759 -3.17694 58.56222 1.000 43.44870 79 ALA A N 1
ATOM 642 C CA . ALA A 1 83 ? 28.89339 -3.79578 58.08206 1.000 46.10956 79 ALA A CA 1
ATOM 643 C C . ALA A 1 83 ? 29.92382 -2.75084 57.68013 1.000 47.65783 79 ALA A C 1
ATOM 644 O O . ALA A 1 83 ? 31.12655 -3.03947 57.69949 1.000 43.25958 79 ALA A O 1
ATOM 646 N N . HIS A 1 84 ? 29.48072 -1.54082 57.31753 1.000 46.94021 80 HIS A N 1
ATOM 647 C CA . HIS A 1 84 ? 30.43671 -0.57414 56.78738 1.000 43.39877 80 HIS A CA 1
ATOM 648 C C . HIS A 1 84 ? 31.43107 -0.12330 57.85061 1.000 46.39346 80 HIS A C 1
ATOM 649 O O . HIS A 1 84 ? 32.57753 0.18301 57.51412 1.000 49.14132 80 HIS A O 1
ATOM 656 N N . ILE A 1 85 ? 31.03497 -0.11134 59.13505 1.000 44.37828 81 ILE A N 1
ATOM 657 C CA . ILE A 1 85 ? 31.93049 0.40823 60.17049 1.000 47.68817 81 ILE A CA 1
ATOM 658 C C . ILE A 1 85 ? 33.24817 -0.35544 60.18236 1.000 51.32313 81 ILE A C 1
ATOM 659 O O . ILE A 1 85 ? 34.33193 0.24556 60.19310 1.000 52.08121 81 ILE A O 1
ATOM 664 N N . ARG A 1 86 ? 33.18990 -1.69006 60.16587 1.000 48.95387 82 ARG A N 1
ATOM 665 C CA . ARG A 1 86 ? 34.44707 -2.42252 60.12315 1.000 45.00463 82 ARG A CA 1
ATOM 666 C C . ARG A 1 86 ? 35.13650 -2.29204 58.76231 1.000 49.68313 82 ARG A C 1
ATOM 667 O O . ARG A 1 86 ? 36.36662 -2.12048 58.69607 1.000 43.90940 82 ARG A O 1
ATOM 675 N N . HIS A 1 87 ? 34.37249 -2.41564 57.66502 1.000 50.24240 83 HIS A N 1
ATOM 676 C CA . HIS A 1 87 ? 34.96198 -2.25758 56.33261 1.000 44.26947 83 HIS A CA 1
ATOM 677 C C . HIS A 1 87 ? 35.77178 -0.96098 56.25256 1.000 44.32725 83 HIS A C 1
ATOM 678 O O . HIS A 1 87 ? 36.92154 -0.94967 55.79830 1.000 41.88651 83 HIS A O 1
ATOM 685 N N . ALA A 1 88 ? 35.16961 0.14860 56.70907 1.000 45.86255 84 ALA A N 1
ATOM 686 C CA . ALA A 1 88 ? 35.81326 1.46141 56.64788 1.000 43.39347 84 ALA A CA 1
ATOM 687 C C . ALA A 1 88 ? 37.13263 1.46816 57.40968 1.000 48.07588 84 ALA A C 1
ATOM 688 O O . ALA A 1 88 ? 38.15266 1.96659 56.91513 1.000 44.51581 84 ALA A O 1
ATOM 690 N N . LYS A 1 89 ? 37.11903 0.93574 58.63689 1.000 44.80871 85 LYS A N 1
ATOM 691 C CA . LYS A 1 89 ? 38.32598 0.87880 59.45026 1.000 46.91360 85 LYS A CA 1
ATOM 692 C C . LYS A 1 89 ? 39.42817 0.09491 58.74618 1.000 46.64496 85 LYS A C 1
ATOM 693 O O . LYS A 1 89 ? 40.57638 0.53998 58.68147 1.000 49.07152 85 LYS A O 1
ATOM 699 N N . LEU A 1 90 ? 39.09356 -1.08667 58.22172 1.000 44.47283 86 LEU A N 1
ATOM 700 C CA . LEU A 1 90 ? 40.10187 -1.94765 57.61004 1.000 43.47356 86 LEU A CA 1
ATOM 701 C C . LEU A 1 90 ? 40.56135 -1.39613 56.26473 1.000 48.43506 86 LEU A C 1
ATOM 702 O O . LEU A 1 90 ? 41.74122 -1.50126 55.92099 1.000 44.75999 86 LEU A O 1
ATOM 707 N N . LEU A 1 91 ? 39.63767 -0.85093 55.46582 1.000 43.62547 87 LEU A N 1
ATOM 708 C CA . LEU A 1 91 ? 40.03487 -0.30479 54.16557 1.000 47.36545 87 LEU A CA 1
ATOM 709 C C . LEU A 1 91 ? 40.96152 0.89433 54.34166 1.000 43.98249 87 LEU A C 1
ATOM 710 O O . LEU A 1 91 ? 41.96425 1.01060 53.63339 1.000 45.95196 87 LEU A O 1
ATOM 715 N N . LYS A 1 92 ? 40.64479 1.79221 55.28348 1.000 46.23035 88 LYS A N 1
ATOM 716 C CA . LYS A 1 92 ? 41.52091 2.92881 55.55043 1.000 47.35300 88 LYS A CA 1
ATOM 717 C C . LYS A 1 92 ? 42.89912 2.47321 55.98692 1.000 52.91471 88 LYS A C 1
ATOM 718 O O . LYS A 1 92 ? 43.90906 3.05245 55.56866 1.000 48.78822 88 LYS A O 1
ATOM 724 N N . GLU A 1 93 ? 42.96193 1.44264 56.84575 1.000 47.54691 89 GLU A N 1
ATOM 725 C CA . GLU A 1 93 ? 44.25615 0.95579 57.30876 1.000 53.33883 89 GLU A CA 1
ATOM 726 C C . GLU A 1 93 ? 45.07642 0.37676 56.15842 1.000 50.50639 89 GLU A C 1
ATOM 727 O O . GLU A 1 93 ? 46.30586 0.52073 56.13867 1.000 47.35484 89 GLU A O 1
ATOM 733 N N . ALA A 1 94 ? 44.41120 -0.27330 55.18750 1.000 47.92669 90 ALA A N 1
ATOM 734 C CA . ALA A 1 94 ? 45.06083 -0.81102 53.98489 1.000 50.47133 90 ALA A CA 1
ATOM 735 C C . ALA A 1 94 ? 45.37149 0.24643 52.92927 1.000 52.47422 90 ALA A C 1
ATOM 736 O O . ALA A 1 94 ? 45.81230 -0.11887 51.82174 1.000 49.60726 90 ALA A O 1
ATOM 738 N N . GLY A 1 95 ? 45.12849 1.52489 53.23020 1.000 46.16193 91 GLY A N 1
ATOM 739 C CA . GLY A 1 95 ? 45.38013 2.60597 52.30003 1.000 44.85950 91 GLY A CA 1
ATOM 740 C C . GLY A 1 95 ? 44.41307 2.71728 51.13791 1.000 48.51652 91 GLY A C 1
ATOM 741 O O . GLY A 1 95 ? 44.71688 3.39554 50.16557 1.000 43.41778 91 GLY A O 1
ATOM 742 N N . LYS A 1 96 ? 43.25526 2.07817 51.19921 1.000 47.17892 92 LYS A N 1
ATOM 743 C CA . LYS A 1 96 ? 42.29375 2.14162 50.10308 1.000 42.12572 92 LYS A CA 1
ATOM 744 C C . LYS A 1 96 ? 41.32718 3.31062 50.30381 1.000 45.96809 92 LYS A C 1
ATOM 745 O O . LYS A 1 96 ? 40.99089 3.69144 51.43179 1.000 49.40487 92 LYS A O 1
ATOM 751 N N . THR A 1 97 ? 40.86178 3.86950 49.19657 1.000 42.29599 93 THR A N 1
ATOM 752 C CA . THR A 1 97 ? 39.80670 4.87638 49.22026 1.000 40.12371 93 THR A CA 1
ATOM 753 C C . THR A 1 97 ? 38.45588 4.17288 49.12927 1.000 36.41703 93 THR A C 1
ATOM 754 O O . THR A 1 97 ? 38.31264 3.20753 48.37844 1.000 37.21579 93 THR A O 1
ATOM 758 N N . VAL A 1 98 ? 37.45503 4.62095 49.89982 1.000 39.72382 94 VAL A N 1
ATOM 759 C CA . VAL A 1 98 ? 36.17656 3.90956 49.87423 1.000 33.32772 94 VAL A CA 1
ATOM 760 C C . VAL A 1 98 ? 35.02652 4.87890 49.59781 1.000 39.23267 94 VAL A C 1
ATOM 761 O O . VAL A 1 98 ? 35.00896 6.01247 50.09577 1.000 39.25454 94 VAL A O 1
ATOM 765 N N . LEU A 1 99 ? 34.08284 4.42847 48.75236 1.000 36.28040 95 LEU A N 1
ATOM 766 C CA . LEU A 1 99 ? 32.80128 5.08199 48.51720 1.000 36.33579 95 LEU A CA 1
ATOM 767 C C . LEU A 1 99 ? 31.74224 4.28946 49.26032 1.000 36.77979 95 LEU A C 1
ATOM 768 O O . LEU A 1 99 ? 31.48240 3.11915 48.93067 1.000 38.18617 95 LEU A O 1
ATOM 773 N N . ASP A 1 100 ? 31.14940 4.91999 50.26902 1.000 38.74853 96 ASP A N 1
ATOM 774 C CA . ASP A 1 100 ? 30.11145 4.31955 51.11182 1.000 36.95933 96 ASP A CA 1
ATOM 775 C C . ASP A 1 100 ? 28.74232 4.58310 50.50644 1.000 37.66261 96 ASP A C 1
ATOM 776 O O . ASP A 1 100 ? 28.26502 5.72092 50.51126 1.000 38.37119 96 ASP A O 1
ATOM 781 N N . LEU A 1 101 ? 28.10824 3.54581 49.96385 1.000 38.45427 97 LEU A N 1
ATOM 782 C CA . LEU A 1 101 ? 26.74430 3.69374 49.46633 1.000 41.11347 97 LEU A CA 1
ATOM 783 C C . LEU A 1 101 ? 25.68949 3.38352 50.50731 1.000 41.09769 97 LEU A C 1
ATOM 784 O O . LEU A 1 101 ? 24.51821 3.26541 50.14384 1.000 43.37294 97 LEU A O 1
ATOM 789 N N . THR A 1 102 ? 26.08493 3.16610 51.74808 1.000 39.72119 98 THR A N 1
ATOM 790 C CA . THR A 1 102 ? 25.20085 2.87250 52.86914 1.000 38.21103 98 THR A CA 1
ATOM 791 C C . THR A 1 102 ? 24.91027 4.14492 53.65459 1.000 42.35792 98 THR A C 1
ATOM 792 O O . THR A 1 102 ? 25.55369 5.17972 53.45634 1.000 42.83353 98 THR A O 1
ATOM 796 N N . PRO A 1 103 ? 23.91803 4.11958 54.55284 1.000 44.03770 99 PRO A N 1
ATOM 797 C CA . PRO A 1 103 ? 23.71985 5.25730 55.47343 1.000 44.62454 99 PRO A CA 1
ATOM 798 C C . PRO A 1 103 ? 24.75225 5.35503 56.59148 1.000 45.19704 99 PRO A C 1
ATOM 799 O O . PRO A 1 103 ? 24.58315 6.20001 57.46994 1.000 44.36712 99 PRO A O 1
ATOM 803 N N . ALA A 1 104 ? 25.78825 4.50581 56.64425 1.000 43.98960 100 ALA A N 1
ATOM 804 C CA . ALA A 1 104 ? 26.67825 4.54165 57.81058 1.000 42.86307 100 ALA A CA 1
ATOM 805 C C . ALA A 1 104 ? 27.27696 5.93854 58.00110 1.000 46.05662 100 ALA A C 1
ATOM 806 O O . ALA A 1 104 ? 27.33811 6.44092 59.12272 1.000 40.30571 100 ALA A O 1
ATOM 808 N N . ALA A 1 105 ? 27.67513 6.61435 56.90184 1.000 41.94052 101 ALA A N 1
ATOM 809 C CA . ALA A 1 105 ? 28.02831 8.04688 56.95246 1.000 40.01566 101 ALA A CA 1
ATOM 810 C C . ALA A 1 105 ? 29.18128 8.28656 57.92500 1.000 45.16105 101 ALA A C 1
ATOM 811 O O . ALA A 1 105 ? 29.17429 9.22017 58.73868 1.000 43.72755 101 ALA A O 1
ATOM 813 N N . VAL A 1 106 ? 30.17625 7.40758 57.83970 1.000 41.88826 102 VAL A N 1
ATOM 814 C CA . VAL A 1 106 ? 31.43486 7.55040 58.56271 1.000 43.83198 102 VAL A CA 1
ATOM 815 C C . VAL A 1 106 ? 32.33408 8.62784 57.93926 1.000 46.38175 102 VAL A C 1
ATOM 816 O O . VAL A 1 106 ? 33.07653 9.30725 58.64427 1.000 42.29044 102 VAL A O 1
ATOM 820 N N . GLY A 1 107 ? 32.30355 8.80587 56.62212 1.000 44.81250 103 GLY A N 1
ATOM 821 C CA . GLY A 1 107 ? 33.19302 9.73886 55.95861 1.000 45.76324 103 GLY A CA 1
ATOM 822 C C . GLY A 1 107 ? 32.50836 11.03363 55.59034 1.000 45.07640 103 GLY A C 1
ATOM 823 O O . GLY A 1 107 ? 31.45067 11.38454 56.12451 1.000 44.93275 103 GLY A O 1
ATOM 824 N N . ALA A 1 108 ? 33.11014 11.74277 54.63749 1.000 42.24917 104 ALA A N 1
ATOM 825 C CA . ALA A 1 108 ? 32.62665 13.05294 54.22621 1.000 43.21437 104 ALA A CA 1
ATOM 826 C C . ALA A 1 108 ? 31.43647 12.91061 53.27482 1.000 42.09938 104 ALA A C 1
ATOM 827 O O . ALA A 1 108 ? 31.44324 12.07199 52.37087 1.000 38.96051 104 ALA A O 1
ATOM 829 N N . LEU A 1 109 ? 30.39197 13.69645 53.51101 1.000 36.93795 105 LEU A N 1
ATOM 830 C CA . LEU A 1 109 ? 29.20497 13.63956 52.67271 1.000 42.52351 105 LEU A CA 1
ATOM 831 C C . LEU A 1 109 ? 29.46812 14.43561 51.40407 1.000 40.93660 105 LEU A C 1
ATOM 832 O O . LEU A 1 109 ? 29.91535 15.58684 51.46520 1.000 41.90132 105 LEU A O 1
ATOM 837 N N . VAL A 1 110 ? 29.24911 13.82239 50.24622 1.000 39.29935 106 VAL A N 1
ATOM 838 C CA . VAL A 1 110 ? 29.52301 14.51592 48.99715 1.000 35.68020 106 VAL A CA 1
ATOM 839 C C . VAL A 1 110 ? 28.35931 14.41249 48.02224 1.000 36.60762 106 VAL A C 1
ATOM 840 O O . VAL A 1 110 ? 27.69465 13.37969 47.90389 1.000 33.32273 106 VAL A O 1
ATOM 844 N N . VAL A 1 111 ? 28.13319 15.51140 47.32176 1.000 38.24902 107 VAL A N 1
ATOM 845 C CA . VAL A 1 111 ? 27.29913 15.58837 46.13419 1.000 41.03463 107 VAL A CA 1
ATOM 846 C C . VAL A 1 111 ? 28.21827 16.06748 45.01671 1.000 42.14458 107 VAL A C 1
ATOM 847 O O . VAL A 1 111 ? 28.76673 17.17320 45.10472 1.000 36.27312 107 VAL A O 1
ATOM 851 N N . PRO A 1 112 ? 28.41700 15.28314 43.95359 1.000 38.24207 108 PRO A N 1
ATOM 852 C CA . PRO A 1 112 ? 29.52326 15.55014 43.02023 1.000 35.93558 108 PRO A CA 1
ATOM 853 C C . PRO A 1 112 ? 29.52076 16.94113 42.39477 1.000 39.23707 108 PRO A C 1
ATOM 854 O O . PRO A 1 112 ? 30.57261 17.59899 42.42842 1.000 42.12324 108 PRO A O 1
ATOM 858 N N . PRO A 1 113 ? 28.41406 17.48057 41.86644 1.000 38.52693 109 PRO A N 1
ATOM 859 C CA . PRO A 1 113 ? 28.48321 18.85111 41.31142 1.000 39.85931 109 PRO A CA 1
ATOM 860 C C . PRO A 1 113 ? 28.46025 19.97172 42.35050 1.000 41.23307 109 PRO A C 1
ATOM 861 O O . PRO A 1 113 ? 28.45810 21.14825 41.96870 1.000 39.97300 109 PRO A O 1
ATOM 865 N N . VAL A 1 114 ? 28.41958 19.66859 43.64262 1.000 37.77213 110 VAL A N 1
ATOM 866 C CA . VAL A 1 114 ? 28.36170 20.71950 44.66069 1.000 42.65735 110 VAL A CA 1
ATOM 867 C C . VAL A 1 114 ? 29.67374 20.78593 45.43925 1.000 43.06735 110 VAL A C 1
ATOM 868 O O . VAL A 1 114 ? 30.39580 21.78457 45.35517 1.000 42.79932 110 VAL A O 1
ATOM 872 N N . ASN A 1 115 ? 30.02476 19.74942 46.20592 1.000 39.55916 111 ASN A N 1
ATOM 873 C CA . ASN A 1 115 ? 31.16524 19.93995 47.11352 1.000 43.03913 111 ASN A CA 1
ATOM 874 C C . ASN A 1 115 ? 32.30238 18.93588 46.93545 1.000 43.49807 111 ASN A C 1
ATOM 875 O O . ASN A 1 115 ? 33.27487 18.98734 47.70432 1.000 43.34643 111 ASN A O 1
ATOM 880 N N . LEU A 1 116 ? 32.20950 18.02071 45.96450 1.000 41.49261 112 LEU A N 1
ATOM 881 C CA . LEU A 1 116 ? 33.28997 17.06233 45.72601 1.000 41.79874 112 LEU A CA 1
ATOM 882 C C . LEU A 1 116 ? 34.64272 17.74451 45.58740 1.000 37.01292 112 LEU A C 1
ATOM 883 O O . LEU A 1 116 ? 35.65465 17.22894 46.06768 1.000 46.37872 112 LEU A O 1
ATOM 888 N N . HIS A 1 117 ? 34.68736 18.90529 44.95748 1.000 43.90203 113 HIS A N 1
ATOM 889 C CA . HIS A 1 117 ? 35.98559 19.53819 44.72621 1.000 46.27311 113 HIS A CA 1
ATOM 890 C C . HIS A 1 117 ? 36.77452 19.81661 46.01264 1.000 50.67877 113 HIS A C 1
ATOM 891 O O . HIS A 1 117 ? 37.98646 20.01018 45.92330 1.000 50.56819 113 HIS A O 1
ATOM 898 N N . LYS A 1 118 ? 36.13543 19.82258 47.20153 1.000 45.72372 114 LYS A N 1
ATOM 899 C CA . LYS A 1 118 ? 36.80835 20.05544 48.48146 1.000 50.21269 114 LYS A CA 1
ATOM 900 C C . LYS A 1 118 ? 37.16855 18.76163 49.18837 1.000 51.00040 114 LYS A C 1
ATOM 901 O O . LYS A 1 118 ? 37.67563 18.78846 50.32966 1.000 48.07519 114 LYS A O 1
ATOM 907 N N . HIS A 1 119 ? 36.87357 17.63141 48.56654 1.000 41.76248 115 HIS A N 1
ATOM 908 C CA . HIS A 1 119 ? 36.97416 16.35711 49.25043 1.000 42.89456 115 HIS A CA 1
ATOM 909 C C . HIS A 1 119 ? 37.73483 15.34664 48.43109 1.000 42.94205 115 HIS A C 1
ATOM 910 O O . HIS A 1 119 ? 37.58746 14.14034 48.65662 1.000 41.73825 115 HIS A O 1
ATOM 917 N N . LEU A 1 120 ? 38.51478 15.81467 47.46268 1.000 41.99370 116 LEU A N 1
ATOM 918 C CA . LEU A 1 120 ? 39.18214 14.89223 46.55477 1.000 43.21562 116 LEU A CA 1
ATOM 919 C C . LEU A 1 120 ? 40.20844 14.02415 47.27735 1.000 43.43521 116 LEU A C 1
ATOM 920 O O . LEU A 1 120 ? 40.63346 12.99628 46.73499 1.000 42.96427 116 LEU A O 1
ATOM 925 N N . ASP A 1 121 ? 40.60001 14.38272 48.49830 1.000 42.89731 117 ASP A N 1
ATOM 926 C CA . ASP A 1 121 ? 41.61646 13.61109 49.20655 1.000 46.35727 117 ASP A CA 1
ATOM 927 C C . ASP A 1 121 ? 41.06885 12.79480 50.36908 1.000 44.69213 117 ASP A C 1
ATOM 928 O O . ASP A 1 121 ? 41.85634 12.17786 51.10005 1.000 43.20425 117 ASP A O 1
ATOM 933 N N . GLU A 1 122 ? 39.75544 12.79101 50.57750 1.000 44.30657 118 GLU A N 1
ATOM 934 C CA . GLU A 1 122 ? 39.17509 12.01401 51.67275 1.000 43.70118 118 GLU A CA 1
ATOM 935 C C . GLU A 1 122 ? 39.43934 10.52969 51.47844 1.000 46.42774 118 GLU A C 1
ATOM 936 O O . GLU A 1 122 ? 39.47300 10.02065 50.35483 1.000 44.71606 118 GLU A O 1
ATOM 942 N N . TRP A 1 123 ? 39.59468 9.83420 52.60304 1.000 46.72658 119 TRP A N 1
ATOM 943 C CA . TRP A 1 123 ? 39.72031 8.38151 52.60510 1.000 48.35900 119 TRP A CA 1
ATOM 944 C C . TRP A 1 123 ? 38.38334 7.70266 52.33828 1.000 42.84533 119 TRP A C 1
ATOM 945 O O . TRP A 1 123 ? 38.34109 6.59130 51.79922 1.000 41.92247 119 TRP A O 1
ATOM 956 N N . ASN A 1 124 ? 37.29462 8.34070 52.75954 1.000 40.53065 120 ASN A N 1
ATOM 957 C CA . ASN A 1 124 ? 35.97884 7.72952 52.83260 1.000 39.91115 120 ASN A CA 1
ATOM 958 C C . ASN A 1 124 ? 34.96159 8.79549 52.46372 1.000 38.20240 120 ASN A C 1
ATOM 959 O O . ASN A 1 124 ? 34.92697 9.85267 53.09426 1.000 38.80231 120 ASN A O 1
ATOM 964 N N . VAL A 1 125 ? 34.13282 8.53790 51.45259 1.000 36.35165 121 VAL A N 1
ATOM 965 C CA . VAL A 1 125 ? 33.09112 9.50450 51.13426 1.000 39.58302 121 VAL A CA 1
ATOM 966 C C . VAL A 1 125 ? 31.75941 8.79076 51.11498 1.000 39.16646 121 VAL A C 1
ATOM 967 O O . VAL A 1 125 ? 31.65534 7.62460 50.72130 1.000 42.96466 121 VAL A O 1
ATOM 971 N N . ASN A 1 126 ? 30.73603 9.51480 51.54162 1.000 36.33092 122 ASN A N 1
ATOM 972 C CA . ASN A 1 126 ? 29.40520 8.98312 51.69783 1.000 39.80359 122 ASN A CA 1
ATOM 973 C C . ASN A 1 126 ? 28.47024 9.77666 50.79860 1.000 39.44526 122 ASN A C 1
ATOM 974 O O . ASN A 1 126 ? 28.67534 10.96462 50.55044 1.000 37.73284 122 ASN A O 1
ATOM 979 N N . LEU A 1 127 ? 27.44898 9.10999 50.29371 1.000 40.88298 123 LEU A N 1
ATOM 980 C CA . LEU A 1 127 ? 26.61942 9.68925 49.25355 1.000 39.62660 123 LEU A CA 1
ATOM 981 C C . LEU A 1 127 ? 25.28908 10.20073 49.80623 1.000 47.78822 123 LEU A C 1
ATOM 982 O O . LEU A 1 127 ? 24.37835 10.51551 49.02312 1.000 45.38259 123 LEU A O 1
ATOM 987 N N . ILE A 1 128 ? 25.17926 10.33439 51.13962 1.000 41.78792 124 ILE A N 1
ATOM 988 C CA . ILE A 1 128 ? 24.02531 10.94105 51.80569 1.000 45.18765 124 ILE A CA 1
ATOM 989 C C . ILE A 1 128 ? 22.80047 10.06895 51.54218 1.000 47.10955 124 ILE A C 1
ATOM 990 O O . ILE A 1 128 ? 22.71798 8.94344 52.03523 1.000 47.99102 124 ILE A O 1
ATOM 995 N N . THR A 1 129 ? 21.83978 10.56871 50.76941 1.000 41.94344 125 THR A N 1
ATOM 996 C CA . THR A 1 129 ? 20.60683 9.84186 50.52186 1.000 45.74463 125 THR A CA 1
ATOM 997 C C . THR A 1 129 ? 20.17574 10.12309 49.09829 1.000 41.80126 125 THR A C 1
ATOM 998 O O . THR A 1 129 ? 20.65240 11.05899 48.47080 1.000 39.17796 125 THR A O 1
ATOM 1002 N N A CYS A 1 130 ? 19.25640 9.30003 48.59102 0.503 41.26052 126 CYS A N 1
ATOM 1003 N N B CYS A 1 130 ? 19.23598 9.29556 48.64312 0.497 41.52874 126 CYS A N 1
ATOM 1004 C CA A CYS A 1 130 ? 18.70899 9.52513 47.25488 0.503 44.21043 126 CYS A CA 1
ATOM 1005 C CA B CYS A 1 130 ? 18.63016 9.42423 47.32601 0.497 44.24561 126 CYS A CA 1
ATOM 1006 C C A CYS A 1 130 ? 18.13806 10.92875 47.14711 0.503 42.77502 126 CYS A C 1
ATOM 1007 C C B CYS A 1 130 ? 18.07690 10.84127 47.13627 0.497 42.49161 126 CYS A C 1
ATOM 1008 O O A CYS A 1 130 ? 18.44390 11.66734 46.20065 0.503 40.49801 126 CYS A O 1
ATOM 1009 O O B CYS A 1 130 ? 18.37540 11.51485 46.14157 0.497 40.56298 126 CYS A O 1
ATOM 1014 N N . GLY A 1 131 ? 17.31264 11.32260 48.12821 1.000 41.85736 127 GLY A N 1
ATOM 1015 C CA . GLY A 1 131 ? 16.74230 12.66155 48.07419 1.000 41.04925 127 GLY A CA 1
ATOM 1016 C C . GLY A 1 131 ? 17.81196 13.73308 48.12435 1.000 40.68488 127 GLY A C 1
ATOM 1017 O O . GLY A 1 131 ? 17.71237 14.75893 47.44870 1.000 42.14021 127 GLY A O 1
ATOM 1018 N N . GLY A 1 132 ? 18.87229 13.49290 48.89225 1.000 36.78975 128 GLY A N 1
ATOM 1019 C CA . GLY A 1 132 ? 19.99131 14.42739 48.90048 1.000 40.85622 128 GLY A CA 1
ATOM 1020 C C . GLY A 1 132 ? 20.67014 14.56802 47.54779 1.000 36.27031 128 GLY A C 1
ATOM 1021 O O . GLY A 1 132 ? 20.92985 15.68752 47.08643 1.000 35.75142 128 GLY A O 1
ATOM 1022 N N . GLN A 1 133 ? 20.98960 13.42899 46.89821 1.000 37.54918 129 GLN A N 1
ATOM 1023 C CA . GLN A 1 133 ? 21.67872 13.49666 45.60239 1.000 37.85736 129 GLN A CA 1
ATOM 1024 C C . GLN A 1 133 ? 20.81052 14.19503 44.56774 1.000 36.60313 129 GLN A C 1
ATOM 1025 O O . GLN A 1 133 ? 21.33175 14.83837 43.64706 1.000 37.21254 129 GLN A O 1
ATOM 1031 N N . ALA A 1 134 ? 19.48840 14.09657 44.71526 1.000 35.65004 130 ALA A N 1
ATOM 1032 C CA . ALA A 1 134 ? 18.57854 14.64427 43.71609 1.000 39.17888 130 ALA A CA 1
ATOM 1033 C C . ALA A 1 134 ? 18.35271 16.13902 43.91670 1.000 39.04876 130 ALA A C 1
ATOM 1034 O O . ALA A 1 134 ? 18.26133 16.89466 42.93713 1.000 38.46022 130 ALA A O 1
ATOM 1036 N N . THR A 1 135 ? 18.30400 16.59694 45.17011 1.000 32.74506 131 THR A N 1
ATOM 1037 C CA . THR A 1 135 ? 17.82190 17.94898 45.43419 1.000 36.08161 131 THR A CA 1
ATOM 1038 C C . THR A 1 135 ? 18.89098 18.90194 45.92112 1.000 37.52169 131 THR A C 1
ATOM 1039 O O . THR A 1 135 ? 18.75956 20.11430 45.72402 1.000 37.66800 131 THR A O 1
ATOM 1043 N N . ILE A 1 136 ? 19.91232 18.40248 46.60884 1.000 34.02176 132 ILE A N 1
ATOM 1044 C CA . ILE A 1 136 ? 21.00274 19.27368 47.04298 1.000 33.66553 132 ILE A CA 1
ATOM 1045 C C . ILE A 1 136 ? 21.62703 19.99643 45.86152 1.000 34.72759 132 ILE A C 1
ATOM 1046 O O . ILE A 1 136 ? 22.00877 21.15813 46.01713 1.000 32.74634 132 ILE A O 1
ATOM 1051 N N . PRO A 1 137 ? 21.76873 19.38848 44.66525 1.000 37.47363 133 PRO A N 1
ATOM 1052 C CA . PRO A 1 137 ? 22.25013 20.17843 43.52116 1.000 38.41220 133 PRO A CA 1
ATOM 1053 C C . PRO A 1 137 ? 21.38510 21.39006 43.27536 1.000 36.56643 133 PRO A C 1
ATOM 1054 O O . PRO A 1 137 ? 21.90804 22.47824 42.97525 1.000 35.30329 133 PRO A O 1
ATOM 1058 N N . ILE A 1 138 ? 20.06025 21.22549 43.39922 1.000 34.12009 134 ILE A N 1
ATOM 1059 C CA . ILE A 1 138 ? 19.16308 22.34796 43.11668 1.000 34.16117 134 ILE A CA 1
ATOM 1060 C C . ILE A 1 138 ? 19.27223 23.41457 44.20595 1.000 35.98624 134 ILE A C 1
ATOM 1061 O O . ILE A 1 138 ? 19.36189 24.60784 43.91248 1.000 35.75440 134 ILE A O 1
ATOM 1066 N N . VAL A 1 139 ? 19.28407 23.00621 45.47762 1.000 35.53079 135 VAL A N 1
ATOM 1067 C CA . VAL A 1 139 ? 19.41927 23.99804 46.55577 1.000 34.58153 135 VAL A CA 1
ATOM 1068 C C . VAL A 1 139 ? 20.67962 24.82496 46.35124 1.000 35.57668 135 VAL A C 1
ATOM 1069 O O . VAL A 1 139 ? 20.67182 26.06270 46.47185 1.000 38.55020 135 VAL A O 1
ATOM 1073 N N . HIS A 1 140 ? 21.77571 24.15169 46.00979 1.000 35.68791 136 HIS A N 1
ATOM 1074 C CA . HIS A 1 140 ? 23.03442 24.84497 45.75873 1.000 39.80548 136 HIS A CA 1
ATOM 1075 C C . HIS A 1 140 ? 22.94456 25.72672 44.52396 1.000 37.19298 136 HIS A C 1
ATOM 1076 O O . HIS A 1 140 ? 23.43775 26.85405 44.53584 1.000 36.84830 136 HIS A O 1
ATOM 1083 N N . ALA A 1 141 ? 22.33239 25.22825 43.43757 1.000 36.19793 137 ALA A N 1
ATOM 1084 C CA . ALA A 1 141 ? 22.15360 26.06407 42.24282 1.000 36.15654 137 ALA A CA 1
ATOM 1085 C C . ALA A 1 141 ? 21.49738 27.39841 42.59507 1.000 39.74290 137 ALA A C 1
ATOM 1086 O O . ALA A 1 141 ? 21.83435 28.44868 42.02570 1.000 39.86421 137 ALA A O 1
ATOM 1088 N N . ILE A 1 142 ? 20.55423 27.37428 43.53282 1.000 36.94595 138 ILE A N 1
ATOM 1089 C CA . ILE A 1 142 ? 19.89994 28.60579 43.96412 1.000 37.43055 138 ILE A CA 1
ATOM 1090 C C . ILE A 1 142 ? 20.80273 29.37849 44.91783 1.000 41.73567 138 ILE A C 1
ATOM 1091 O O . ILE A 1 142 ? 21.05547 30.57090 44.72504 1.000 42.26324 138 ILE A O 1
ATOM 1096 N N . ASN A 1 143 ? 21.34444 28.69206 45.92819 1.000 40.48459 139 ASN A N 1
ATOM 1097 C CA . ASN A 1 143 ? 22.08537 29.37711 46.98654 1.000 42.82955 139 ASN A CA 1
ATOM 1098 C C . ASN A 1 143 ? 23.32632 30.08852 46.46517 1.000 45.13801 139 ASN A C 1
ATOM 1099 O O . ASN A 1 143 ? 23.75760 31.08274 47.05868 1.000 47.88312 139 ASN A O 1
ATOM 1104 N N . ARG A 1 144 ? 23.92094 29.60758 45.37304 1.000 41.49123 140 ARG A N 1
ATOM 1105 C CA . ARG A 1 144 ? 25.13081 30.25392 44.88609 1.000 44.22025 140 ARG A CA 1
ATOM 1106 C C . ARG A 1 144 ? 24.80525 31.51430 44.10175 1.000 47.25211 140 ARG A C 1
ATOM 1107 O O . ARG A 1 144 ? 25.70053 32.32798 43.84929 1.000 47.89882 140 ARG A O 1
ATOM 1115 N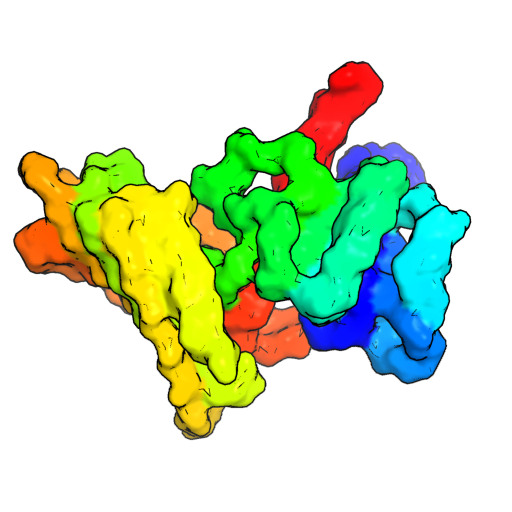 N . VAL A 1 145 ? 23.54249 31.70885 43.73453 1.000 44.58181 141 VAL A N 1
ATOM 1116 C CA . VAL A 1 145 ? 23.11417 32.99308 43.19690 1.000 46.12619 141 VAL A CA 1
ATOM 1117 C C . VAL A 1 145 ? 22.59300 33.90032 44.30054 1.000 48.88195 141 VAL A C 1
ATOM 1118 O O . VAL A 1 145 ? 22.90742 35.09653 44.34159 1.000 48.33906 141 VAL A O 1
ATOM 1122 N N . HIS A 1 146 ? 21.81299 33.34639 45.22813 1.000 46.78368 142 HIS A N 1
ATOM 1123 C CA . HIS A 1 146 ? 21.14859 34.15973 46.19808 1.000 47.04663 142 HIS A CA 1
ATOM 1124 C C . HIS A 1 146 ? 21.02319 33.29800 47.44368 1.000 49.55473 142 HIS A C 1
ATOM 1125 O O . HIS A 1 146 ? 20.45827 32.20333 47.34092 1.000 44.55615 142 HIS A O 1
ATOM 1132 N N . PRO A 1 147 ? 21.49746 33.75299 48.61503 1.000 49.58891 143 PRO A N 1
ATOM 1133 C CA . PRO A 1 147 ? 21.49167 32.88387 49.80506 1.000 49.53231 143 PRO A CA 1
ATOM 1134 C C . PRO A 1 147 ? 20.09768 32.35562 50.13062 1.000 45.70651 143 PRO A C 1
ATOM 1135 O O . PRO A 1 147 ? 19.11159 33.08982 50.13229 1.000 45.35732 143 PRO A O 1
ATOM 1139 N N . VAL A 1 148 ? 20.02771 31.07522 50.44135 1.000 44.58861 144 VAL A N 1
ATOM 1140 C CA . VAL A 1 148 ? 18.76940 30.41749 50.78379 1.000 46.59243 144 VAL A CA 1
ATOM 1141 C C . VAL A 1 148 ? 18.64413 30.33844 52.30329 1.000 46.32438 144 VAL A C 1
ATOM 1142 O O . VAL A 1 148 ? 19.48242 29.71198 52.95753 1.000 46.21689 144 VAL A O 1
ATOM 1146 N N . GLY A 1 149 ? 17.56298 30.91075 52.85675 1.000 44.07856 145 GLY A N 1
ATOM 1147 C CA . GLY A 1 149 ? 17.28391 30.83646 54.28261 1.000 45.97254 145 GLY A CA 1
ATOM 1148 C C . GLY A 1 149 ? 16.53389 29.58138 54.70244 1.000 50.21305 145 GLY A C 1
ATOM 1149 O O . GLY A 1 149 ? 16.66294 29.11589 55.83528 1.000 47.95819 145 GLY A O 1
ATOM 1150 N N . TYR A 1 150 ? 15.74566 29.00410 53.80453 1.000 42.45507 146 TYR A N 1
ATOM 1151 C CA . TYR A 1 150 ? 15.00612 27.79982 54.14355 1.000 43.28606 146 TYR A CA 1
ATOM 1152 C C . TYR A 1 150 ? 14.79124 27.00171 52.86656 1.000 41.91772 146 TYR A C 1
ATOM 1153 O O . TYR A 1 150 ? 14.42417 27.56785 51.83083 1.000 39.77612 146 TYR A O 1
ATOM 1162 N N . ALA A 1 151 ? 15.04936 25.69969 52.92109 1.000 38.14769 147 ALA A N 1
ATOM 1163 C CA . ALA A 1 151 ? 14.72157 24.83305 51.79705 1.000 41.00945 147 ALA A CA 1
ATOM 1164 C C . ALA A 1 151 ? 14.02321 23.58777 52.31178 1.000 44.30972 147 ALA A C 1
ATOM 1165 O O . ALA A 1 151 ? 14.48574 22.93827 53.25920 1.000 43.24296 147 ALA A O 1
ATOM 1167 N N . GLU A 1 152 ? 12.93413 23.23594 51.65997 1.000 40.07362 148 GLU A N 1
ATOM 1168 C CA . GLU A 1 152 ? 12.20906 22.02460 51.97420 1.000 39.91945 148 GLU A CA 1
ATOM 1169 C C . GLU A 1 152 ? 12.20182 21.19814 50.70665 1.000 41.83357 148 GLU A C 1
ATOM 1170 O O . GLU A 1 152 ? 11.88049 21.72511 49.63724 1.000 39.94832 148 GLU A O 1
ATOM 1176 N N . ILE A 1 153 ? 12.57263 19.91469 50.81333 1.000 41.41897 149 ILE A N 1
ATOM 1177 C CA . ILE A 1 153 ? 12.44575 19.04688 49.65560 1.000 40.26199 149 ILE A CA 1
ATOM 1178 C C . ILE A 1 153 ? 11.45403 17.95185 50.00278 1.000 42.94596 149 ILE A C 1
ATOM 1179 O O . ILE A 1 153 ? 11.33997 17.52224 51.15482 1.000 45.26443 149 ILE A O 1
ATOM 1184 N N . VAL A 1 154 ? 10.72003 17.51316 48.99337 1.000 38.44600 150 VAL A N 1
ATOM 1185 C CA . VAL A 1 154 ? 9.74686 16.44717 49.12816 1.000 42.15073 150 VAL A CA 1
ATOM 1186 C C . VAL A 1 154 ? 10.08659 15.40647 48.06749 1.000 49.85928 150 VAL A C 1
ATOM 1187 O O . VAL A 1 154 ? 9.97091 15.67880 46.86284 1.000 47.70190 150 VAL A O 1
ATOM 1191 N N . ALA A 1 155 ? 10.55948 14.24123 48.50799 1.000 44.81515 151 ALA A N 1
ATOM 1192 C CA . ALA A 1 155 ? 10.90607 13.14333 47.61362 1.000 48.69622 151 ALA A CA 1
ATOM 1193 C C . ALA A 1 155 ? 9.76812 12.14194 47.64053 1.000 52.27837 151 ALA A C 1
ATOM 1194 O O . ALA A 1 155 ? 9.40113 11.64372 48.71213 1.000 53.85577 151 ALA A O 1
ATOM 1196 N N . THR A 1 156 ? 9.18273 11.88383 46.48002 1.000 47.98867 152 THR A N 1
ATOM 1197 C CA . THR A 1 156 ? 8.14876 10.87013 46.33403 1.000 53.01030 152 THR A CA 1
ATOM 1198 C C . THR A 1 156 ? 8.73408 9.71985 45.52933 1.000 57.10128 152 THR A C 1
ATOM 1199 O O . THR A 1 156 ? 9.16556 9.93379 44.39113 1.000 50.63063 152 THR A O 1
ATOM 1203 N N . ILE A 1 157 ? 8.77094 8.51198 46.12327 1.000 54.28329 153 ILE A N 1
ATOM 1204 C CA . ILE A 1 157 ? 9.34708 7.34572 45.46278 1.000 53.90646 153 ILE A CA 1
ATOM 1205 C C . ILE A 1 157 ? 8.32330 6.22463 45.45834 1.000 62.89435 153 ILE A C 1
ATOM 1206 O O . ILE A 1 157 ? 7.37031 6.21091 46.24423 1.000 61.72874 153 ILE A O 1
ATOM 1211 N N . ALA A 1 158 ? 8.54388 5.26674 44.55695 1.000 59.98859 154 ALA A N 1
ATOM 1212 C CA . ALA A 1 158 ? 7.64169 4.13292 44.43292 1.000 69.29521 154 ALA A CA 1
ATOM 1213 C C . ALA A 1 158 ? 7.81190 3.21848 45.63315 1.000 62.66129 154 ALA A C 1
ATOM 1214 O O . ALA A 1 158 ? 8.93004 2.98671 46.10045 1.000 64.92131 154 ALA A O 1
ATOM 1216 N N . SER A 1 159 ? 6.68760 2.72853 46.15470 1.000 70.45781 155 SER A N 1
ATOM 1217 C CA . SER A 1 159 ? 6.74667 1.84550 47.31360 1.000 68.48962 155 SER A CA 1
ATOM 1218 C C . SER A 1 159 ? 7.64088 0.65548 47.03466 1.000 65.90272 155 SER A C 1
ATOM 1219 O O . SER A 1 159 ? 8.48122 0.29937 47.86811 1.000 68.14269 155 SER A O 1
ATOM 1222 N N . LYS A 1 160 ? 7.52895 0.07101 45.83786 1.000 69.48508 156 LYS A N 1
ATOM 1223 C CA . LYS A 1 160 ? 8.41677 -1.03146 45.47814 1.000 67.58469 156 LYS A CA 1
ATOM 1224 C C . LYS A 1 160 ? 9.90813 -0.71358 45.43557 1.000 73.38267 156 LYS A C 1
ATOM 1225 O O . LYS A 1 160 ? 10.69476 -1.62295 45.16447 1.000 72.01454 156 LYS A O 1
ATOM 1231 N N . SER A 1 161 ? 10.31959 0.53231 45.68967 1.000 75.46656 157 SER A N 1
ATOM 1232 C CA . SER A 1 161 ? 11.72725 0.80913 45.99902 1.000 69.82871 157 SER A CA 1
ATOM 1233 C C . SER A 1 161 ? 11.88076 0.90565 47.50947 1.000 73.23684 157 SER A C 1
ATOM 1234 O O . SER A 1 161 ? 12.77843 1.58673 48.00356 1.000 81.75198 157 SER A O 1
ATOM 1237 N N . ALA A 1 168 ? 11.83138 3.30688 61.61892 1.000 117.22411 164 ALA A N 1
ATOM 1238 C CA . ALA A 1 168 ? 12.45120 4.61235 61.76376 1.000 115.54715 164 ALA A CA 1
ATOM 1239 C C . ALA A 1 168 ? 13.34987 4.88333 60.56855 1.000 116.00686 164 ALA A C 1
ATOM 1240 O O . ALA A 1 168 ? 14.27339 5.69720 60.64933 1.000 112.35293 164 ALA A O 1
ATOM 1242 N N . ASN A 1 169 ? 13.09331 4.18553 59.45742 1.000 115.79592 165 ASN A N 1
ATOM 1243 C CA . ASN A 1 169 ? 13.79171 4.51818 58.21897 1.000 111.72018 165 ASN A CA 1
ATOM 1244 C C . ASN A 1 169 ? 13.46978 5.93613 57.77430 1.000 103.06856 165 ASN A C 1
ATOM 1245 O O . ASN A 1 169 ? 14.37732 6.72792 57.49815 1.000 102.14888 165 ASN A O 1
ATOM 1250 N N . ILE A 1 170 ? 12.17876 6.27730 57.70961 1.000 101.55555 166 ILE A N 1
ATOM 1251 C CA . ILE A 1 170 ? 11.76999 7.58506 57.20006 1.000 97.78865 166 ILE A CA 1
ATOM 1252 C C . ILE A 1 170 ? 12.39040 8.70006 58.01956 1.000 92.30278 166 ILE A C 1
ATOM 1253 O O . ILE A 1 170 ? 12.92560 9.67144 57.47430 1.000 87.93066 166 ILE A O 1
ATOM 1258 N N . ASP A 1 171 ? 12.35363 8.56752 59.33663 1.000 91.89552 167 ASP A N 1
ATOM 1259 C CA . ASP A 1 171 ? 12.75490 9.67133 60.19361 1.000 93.04840 167 ASP A CA 1
ATOM 1260 C C . ASP A 1 171 ? 14.25401 9.94232 60.09089 1.000 88.07429 167 ASP A C 1
ATOM 1261 O O . ASP A 1 171 ? 14.68769 11.10059 60.07305 1.000 79.96038 167 ASP A O 1
ATOM 1266 N N . GLU A 1 172 ? 15.05913 8.88148 60.04083 1.000 91.44314 168 GLU A N 1
ATOM 1267 C CA . GLU A 1 172 ? 16.50896 9.03789 59.99664 1.000 92.37135 168 GLU A CA 1
ATOM 1268 C C . GLU A 1 172 ? 16.97261 9.59512 58.65466 1.000 78.67499 168 GLU A C 1
ATOM 1269 O O . GLU A 1 172 ? 17.93211 10.37362 58.59408 1.000 75.78477 168 GLU A O 1
ATOM 1275 N N . PHE A 1 173 ? 16.31183 9.19674 57.56859 1.000 77.02554 169 PHE A N 1
ATOM 1276 C CA . PHE A 1 173 ? 16.71894 9.65717 56.24911 1.000 72.20708 169 PHE A CA 1
ATOM 1277 C C . PHE A 1 173 ? 16.32019 11.10785 56.01381 1.000 67.28369 169 PHE A C 1
ATOM 1278 O O . PHE A 1 173 ? 17.10724 11.88587 55.45388 1.000 60.14972 169 PHE A O 1
ATOM 1286 N N . THR A 1 174 ? 15.11805 11.50363 56.45717 1.000 69.97495 170 THR A N 1
ATOM 1287 C CA . THR A 1 174 ? 14.72248 12.90641 56.33490 1.000 63.77135 170 THR A CA 1
ATOM 1288 C C . THR A 1 174 ? 15.66660 13.81191 57.11565 1.000 59.34777 170 THR A C 1
ATOM 1289 O O . THR A 1 174 ? 16.04226 14.88772 56.63806 1.000 53.31951 170 THR A O 1
ATOM 1293 N N . GLN A 1 175 ? 16.09674 13.38245 58.30239 1.000 60.49633 171 GLN A N 1
ATOM 1294 C CA . GLN A 1 175 ? 17.05916 14.19205 59.04607 1.000 62.99447 171 GLN A CA 1
ATOM 1295 C C . GLN A 1 175 ? 18.41302 14.27428 58.34944 1.000 52.25144 171 GLN A C 1
ATOM 1296 O O . GLN A 1 175 ? 19.00076 15.35556 58.26775 1.000 52.57252 171 GLN A O 1
ATOM 1302 N N . THR A 1 176 ? 18.93422 13.16932 57.82577 1.000 54.46272 172 THR A N 1
ATOM 1303 C CA . THR A 1 176 ? 20.21419 13.30455 57.13413 1.000 51.10600 172 THR A CA 1
ATOM 1304 C C . THR A 1 176 ? 20.04851 14.15365 55.87039 1.000 48.28922 172 THR A C 1
ATOM 1305 O O . THR A 1 176 ? 20.90379 14.99287 55.54998 1.000 46.27744 172 THR A O 1
ATOM 1309 N N . THR A 1 177 ? 18.95327 13.95444 55.13262 1.000 49.09049 173 THR A N 1
ATOM 1310 C CA . THR A 1 177 ? 18.71555 14.79126 53.95111 1.000 45.37133 173 THR A CA 1
ATOM 1311 C C . THR A 1 177 ? 18.61303 16.24984 54.34598 1.000 46.03619 173 THR A C 1
ATOM 1312 O O . THR A 1 177 ? 19.30850 17.09999 53.78037 1.000 45.15842 173 THR A O 1
ATOM 1316 N N . ALA A 1 178 ? 17.79329 16.54736 55.37031 1.000 43.88209 174 ALA A N 1
ATOM 1317 C CA . ALA A 1 178 ? 17.61547 17.93082 55.80572 1.000 48.33940 174 ALA A CA 1
ATOM 1318 C C . ALA A 1 178 ? 18.93749 18.55790 56.23082 1.000 47.49050 174 ALA A C 1
ATOM 1319 O O . ALA A 1 178 ? 19.23978 19.69438 55.83720 1.000 46.29003 174 ALA A O 1
ATOM 1321 N N . ARG A 1 179 ? 19.75962 17.82748 57.01008 1.000 48.89846 175 ARG A N 1
ATOM 1322 C CA . ARG A 1 179 ? 21.06826 18.36665 57.38504 1.000 45.72344 175 ARG A CA 1
ATOM 1323 C C . ARG A 1 179 ? 22.00149 18.49497 56.18875 1.000 47.11771 175 ARG A C 1
ATOM 1324 O O . ARG A 1 179 ? 22.81628 19.42725 56.14038 1.000 48.65926 175 ARG A O 1
ATOM 1332 N N . GLY A 1 180 ? 21.94132 17.54645 55.23504 1.000 41.41803 176 GLY A N 1
ATOM 1333 C CA . GLY A 1 180 ? 22.66190 17.72954 53.97743 1.000 43.57329 176 GLY A CA 1
ATOM 1334 C C . GLY A 1 180 ? 22.19248 18.94154 53.18358 1.000 44.01991 176 GLY A C 1
ATOM 1335 O O . GLY A 1 180 ? 22.99532 19.65513 52.58003 1.000 43.31920 176 GLY A O 1
ATOM 1336 N N . ILE A 1 181 ? 20.88402 19.18211 53.15025 1.000 40.01449 177 ILE A N 1
ATOM 1337 C CA . ILE A 1 181 ? 20.38136 20.39857 52.49702 1.000 41.30535 177 ILE A CA 1
ATOM 1338 C C . ILE A 1 181 ? 21.02753 21.64691 53.09572 1.000 45.11052 177 ILE A C 1
ATOM 1339 O O . ILE A 1 181 ? 21.41329 22.57457 52.36922 1.000 39.54953 177 ILE A O 1
ATOM 1344 N N . GLU A 1 182 ? 21.15662 21.68823 54.44015 1.000 43.08163 178 GLU A N 1
ATOM 1345 C CA . GLU A 1 182 ? 21.81212 22.80768 55.10800 1.000 43.69725 178 GLU A CA 1
ATOM 1346 C C . GLU A 1 182 ? 23.31614 22.85932 54.81827 1.000 48.68487 178 GLU A C 1
ATOM 1347 O O . GLU A 1 182 ? 23.81809 23.85177 54.27576 1.000 47.58997 178 GLU A O 1
ATOM 1353 N N . LYS A 1 183 ? 24.05601 21.79328 55.16735 1.000 46.93099 179 LYS A N 1
ATOM 1354 C CA . LYS A 1 183 ? 25.52318 21.84948 55.13287 1.000 48.69327 179 LYS A CA 1
ATOM 1355 C C . LYS A 1 183 ? 26.08042 21.84256 53.71406 1.000 49.64173 179 LYS A C 1
ATOM 1356 O O . LYS A 1 183 ? 27.06217 22.54072 53.42639 1.000 50.42313 179 LYS A O 1
ATOM 1362 N N . ILE A 1 184 ? 25.53713 21.01005 52.83325 1.000 43.34885 180 ILE A N 1
ATOM 1363 C CA . ILE A 1 184 ? 26.03549 20.93037 51.46811 1.000 42.94455 180 ILE A CA 1
ATOM 1364 C C . ILE A 1 184 ? 25.23495 21.81573 50.51971 1.000 42.39991 180 ILE A C 1
ATOM 1365 O O . ILE A 1 184 ? 25.81168 22.49790 49.67597 1.000 43.34117 180 ILE A O 1
ATOM 1370 N N . GLY A 1 185 ? 23.90821 21.83017 50.63736 1.000 42.57112 181 GLY A N 1
ATOM 1371 C CA . GLY A 1 185 ? 23.13131 22.72334 49.80134 1.000 39.79598 181 GLY A CA 1
ATOM 1372 C C . GLY A 1 185 ? 23.34975 24.18342 50.13941 1.000 43.63511 181 GLY A C 1
ATOM 1373 O O . GLY A 1 185 ? 23.32161 25.04205 49.25797 1.000 41.67319 181 GLY A O 1
ATOM 1374 N N . GLY A 1 186 ? 23.57846 24.49205 51.41070 1.000 44.90656 182 GLY A N 1
ATOM 1375 C CA . GLY A 1 186 ? 23.80019 25.86490 51.80208 1.000 45.45810 182 GLY A CA 1
ATOM 1376 C C . GLY A 1 186 ? 22.58958 26.55280 52.39130 1.000 46.36869 182 GLY A C 1
ATOM 1377 O O . GLY A 1 186 ? 22.68447 27.73267 52.74859 1.000 48.22706 182 GLY A O 1
ATOM 1378 N N . ALA A 1 187 ? 21.45007 25.86952 52.48368 1.000 43.58556 183 ALA A N 1
ATOM 1379 C CA . ALA A 1 187 ? 20.27926 26.48319 53.09443 1.000 44.79741 183 ALA A CA 1
ATOM 1380 C C . ALA A 1 187 ? 20.52522 26.64313 54.58938 1.000 46.67441 183 ALA A C 1
ATOM 1381 O O . ALA A 1 187 ? 21.08758 25.76120 55.23061 1.000 42.72757 183 ALA A O 1
ATOM 1383 N N . LYS A 1 188 ? 20.07813 27.75596 55.15952 1.000 49.75024 184 LYS A N 1
ATOM 1384 C CA . LYS A 1 188 ? 20.26519 27.92538 56.59750 1.000 46.25600 184 LYS A CA 1
ATOM 1385 C C . LYS A 1 188 ? 19.45575 26.90357 57.38063 1.000 47.97921 184 LYS A C 1
ATOM 1386 O O . LYS A 1 188 ? 19.93294 26.35283 58.37536 1.000 50.61582 184 LYS A O 1
ATOM 1392 N N . LYS A 1 189 ? 18.23470 26.63665 56.95042 1.000 45.19977 185 LYS A N 1
ATOM 1393 C CA . LYS A 1 189 ? 17.38662 25.64526 57.58303 1.000 48.68827 185 LYS A CA 1
ATOM 1394 C C . LYS A 1 189 ? 16.83262 24.76768 56.49300 1.000 46.26295 185 LYS A C 1
ATOM 1395 O O . LYS A 1 189 ? 16.47156 25.25706 55.41543 1.000 47.74808 185 LYS A O 1
ATOM 1401 N N . GLY A 1 190 ? 16.77909 23.47648 56.75876 1.000 42.96664 186 GLY A N 1
ATOM 1402 C CA . GLY A 1 190 ? 16.37132 22.51874 55.74875 1.000 48.00886 186 GLY A CA 1
ATOM 1403 C C . GLY A 1 190 ? 15.33047 21.59041 56.32809 1.000 47.95187 186 GLY A C 1
ATOM 1404 O O . GLY A 1 190 ? 15.30715 21.31767 57.52897 1.000 46.63774 186 GLY A O 1
ATOM 1405 N N . LYS A 1 191 ? 14.44741 21.13691 55.45964 1.000 47.91511 187 LYS A N 1
ATOM 1406 C CA . LYS A 1 191 ? 13.43061 20.18387 55.84905 1.000 46.42795 187 LYS A CA 1
ATOM 1407 C C . LYS A 1 191 ? 13.29903 19.18903 54.71014 1.000 47.25015 187 LYS A C 1
ATOM 1408 O O . LYS A 1 191 ? 13.39864 19.56585 53.53321 1.000 45.68828 187 LYS A O 1
ATOM 1414 N N . ALA A 1 192 ? 13.07824 17.92915 55.05525 1.000 45.34768 188 ALA A N 1
ATOM 1415 C CA . ALA A 1 192 ? 12.94629 16.88333 54.05457 1.000 49.37669 188 ALA A CA 1
ATOM 1416 C C . ALA A 1 192 ? 11.71506 16.04505 54.35078 1.000 54.25001 188 ALA A C 1
ATOM 1417 O O . ALA A 1 192 ? 11.41570 15.73450 55.50850 1.000 46.32704 188 ALA A O 1
ATOM 1419 N N . ILE A 1 193 ? 10.98757 15.69627 53.29963 1.000 52.36450 189 ILE A N 1
ATOM 1420 C CA . ILE A 1 193 ? 9.84432 14.79896 53.40038 1.000 49.04113 189 ILE A CA 1
ATOM 1421 C C . ILE A 1 193 ? 10.07778 13.68188 52.39675 1.000 54.74472 189 ILE A C 1
ATOM 1422 O O . ILE A 1 193 ? 10.45178 13.94023 51.24276 1.000 49.13747 189 ILE A O 1
ATOM 1427 N N . ILE A 1 194 ? 9.90557 12.44621 52.83679 1.000 46.40693 190 ILE A N 1
ATOM 1428 C CA . ILE A 1 194 ? 9.92053 11.31061 51.93553 1.000 53.26180 190 ILE A CA 1
ATOM 1429 C C . ILE A 1 194 ? 8.52297 10.72163 51.95631 1.000 61.63401 190 ILE A C 1
ATOM 1430 O O . ILE A 1 194 ? 7.90553 10.59582 53.02346 1.000 61.72602 190 ILE A O 1
ATOM 1435 N N . ILE A 1 195 ? 7.98625 10.47330 50.76848 1.000 59.03837 191 ILE A N 1
ATOM 1436 C CA . ILE A 1 195 ? 6.63430 9.96465 50.57139 1.000 60.39496 191 ILE A CA 1
ATOM 1437 C C . ILE A 1 195 ? 6.74278 8.70393 49.73255 1.000 68.95756 191 ILE A C 1
ATOM 1438 O O . ILE A 1 195 ? 7.48684 8.68542 48.74415 1.000 64.10438 191 ILE A O 1
ATOM 1443 N N . LEU A 1 196 ? 6.03350 7.64720 50.13152 1.000 59.83916 192 LEU A N 1
ATOM 1444 C CA . LEU A 1 196 ? 6.03280 6.38839 49.39607 1.000 67.40222 192 LEU A CA 1
ATOM 1445 C C . LEU A 1 196 ? 4.69364 6.20760 48.70558 1.000 72.18490 192 LEU A C 1
ATOM 1446 O O . LEU A 1 196 ? 3.64378 6.25482 49.35611 1.000 75.59671 192 LEU A O 1
ATOM 1451 N N . ASN A 1 197 ? 4.74653 5.98303 47.39049 1.000 69.88953 193 ASN A N 1
ATOM 1452 C CA . ASN A 1 197 ? 3.57689 5.96415 46.51843 1.000 74.34284 193 ASN A CA 1
ATOM 1453 C C . ASN A 1 197 ? 3.31789 4.56645 45.95888 1.000 73.88992 193 ASN A C 1
ATOM 1454 O O . ASN A 1 197 ? 4.12627 4.06097 45.15746 1.000 71.32794 193 ASN A O 1
ATOM 1459 N N . PRO A 1 198 ? 2.21578 3.91828 46.36176 1.000 74.25507 194 PRO A N 1
ATOM 1460 C CA . PRO A 1 198 ? 1.95437 2.52044 45.97391 1.000 74.10774 194 PRO A CA 1
ATOM 1461 C C . PRO A 1 198 ? 1.36574 2.36009 44.58386 1.000 77.52975 194 PRO A C 1
ATOM 1462 O O . PRO A 1 198 ? 1.16344 1.21620 44.15597 1.000 79.95650 194 PRO A O 1
ATOM 1466 N N . ALA A 1 199 ? 1.08126 3.47071 43.89477 1.000 79.37404 195 ALA A N 1
ATOM 1467 C CA . ALA A 1 199 ? 0.40105 3.45156 42.60335 1.000 75.64205 195 ALA A CA 1
ATOM 1468 C C . ALA A 1 199 ? 1.02108 2.44708 41.63788 1.000 82.13950 195 ALA A C 1
ATOM 1469 O O . ALA A 1 199 ? 2.24572 2.34155 41.51572 1.000 78.66677 195 ALA A O 1
ATOM 1471 N N . GLU A 1 200 ? 0.15277 1.70993 40.94458 1.000 81.86087 196 GLU A N 1
ATOM 1472 C CA . GLU A 1 200 ? 0.54278 0.78506 39.89780 1.000 80.45001 196 GLU A CA 1
ATOM 1473 C C . GLU A 1 200 ? 0.11564 1.31018 38.53340 1.000 82.69826 196 GLU A C 1
ATOM 1474 O O . GLU A 1 200 ? -1.03267 1.75004 38.37918 1.000 82.45535 196 GLU A O 1
ATOM 1480 N N . PRO A 1 201 ? 1.00469 1.30039 37.52101 1.000 79.82608 197 PRO A N 1
ATOM 1481 C CA . PRO A 1 201 ? 2.40823 0.83775 37.54981 1.000 77.52475 197 PRO A CA 1
ATOM 1482 C C . PRO A 1 201 ? 3.27554 1.76288 38.43122 1.000 77.13502 197 PRO A C 1
ATOM 1483 O O . PRO A 1 201 ? 2.87443 2.89641 38.73189 1.000 74.89575 197 PRO A O 1
ATOM 1487 N N . PRO A 1 202 ? 4.42853 1.29696 38.91156 1.000 73.94014 198 PRO A N 1
ATOM 1488 C CA . PRO A 1 202 ? 5.26294 2.15318 39.76650 1.000 67.24328 198 PRO A CA 1
ATOM 1489 C C . PRO A 1 202 ? 5.63867 3.45672 39.06950 1.000 67.35152 198 PRO A C 1
ATOM 1490 O O . PRO A 1 202 ? 5.89062 3.49468 37.86178 1.000 66.48593 198 PRO A O 1
ATOM 1494 N N . ILE A 1 203 ? 5.65298 4.54577 39.85569 1.000 64.64102 199 ILE A N 1
ATOM 1495 C CA . ILE A 1 203 ? 5.96055 5.88259 39.35901 1.000 66.06120 199 ILE A CA 1
ATOM 1496 C C . ILE A 1 203 ? 7.46871 6.09620 39.36411 1.000 56.68092 199 ILE A C 1
ATOM 1497 O O . ILE A 1 203 ? 8.20677 5.47887 40.14107 1.000 56.38317 199 ILE A O 1
ATOM 1502 N N . MET A 1 204 ? 7.92295 6.99055 38.48827 1.000 50.86155 200 MET A N 1
ATOM 1503 C CA . MET A 1 204 ? 9.30326 7.43659 38.50956 1.000 52.84390 200 MET A CA 1
ATOM 1504 C C . MET A 1 204 ? 9.46579 8.28763 39.75814 1.000 52.42763 200 MET A C 1
ATOM 1505 O O . MET A 1 204 ? 8.50045 8.90167 40.23610 1.000 50.08034 200 MET A O 1
ATOM 1510 N N . MET A 1 205 ? 10.67895 8.32578 40.30414 1.000 49.16603 201 MET A N 1
ATOM 1511 C CA . MET A 1 205 ? 10.85632 9.11354 41.51371 1.000 46.80342 201 MET A CA 1
ATOM 1512 C C . MET A 1 205 ? 10.65558 10.57033 41.13855 1.000 47.95312 201 MET A C 1
ATOM 1513 O O . MET A 1 205 ? 11.11671 11.01824 40.07900 1.000 43.87980 201 MET A O 1
ATOM 1518 N N . ARG A 1 206 ? 9.92256 11.29572 41.97864 1.000 45.12865 202 ARG A N 1
ATOM 1519 C CA . ARG A 1 206 ? 9.75841 12.72955 41.82333 1.000 46.68434 202 ARG A CA 1
ATOM 1520 C C . ARG A 1 206 ? 10.27562 13.44930 43.05822 1.000 44.03405 202 ARG A C 1
ATOM 1521 O O . ARG A 1 206 ? 10.19583 12.93033 44.17455 1.000 45.34166 202 ARG A O 1
ATOM 1529 N N . ASN A 1 207 ? 10.78940 14.65683 42.84997 1.000 41.67357 203 ASN A N 1
ATOM 1530 C CA . ASN A 1 207 ? 11.21937 15.52441 43.94230 1.000 40.93261 203 ASN A CA 1
ATOM 1531 C C . ASN A 1 207 ? 10.69388 16.93408 43.70769 1.000 40.89419 203 ASN A C 1
ATOM 1532 O O . ASN A 1 207 ? 10.65103 17.40326 42.56694 1.000 42.96572 203 ASN A O 1
ATOM 1537 N N . THR A 1 208 ? 10.34385 17.61623 44.79421 1.000 45.21706 204 THR A N 1
ATOM 1538 C CA . THR A 1 208 ? 10.00008 19.03422 44.79018 1.000 44.24497 204 THR A CA 1
ATOM 1539 C C . THR A 1 208 ? 10.97176 19.74911 45.69600 1.000 42.33993 204 THR A C 1
ATOM 1540 O O . THR A 1 208 ? 11.25119 19.26770 46.79953 1.000 43.45823 204 THR A O 1
ATOM 1544 N N . VAL A 1 209 ? 11.49746 20.88024 45.21967 1.000 37.73537 205 VAL A N 1
ATOM 1545 C CA . VAL A 1 209 ? 12.40021 21.72375 45.99230 1.000 36.91088 205 VAL A CA 1
ATOM 1546 C C . VAL A 1 209 ? 11.70671 23.06802 46.17655 1.000 38.58717 205 VAL A C 1
ATOM 1547 O O . VAL A 1 209 ? 11.42963 23.77157 45.19777 1.000 36.89202 205 VAL A O 1
ATOM 1551 N N . TYR A 1 210 ? 11.40668 23.41206 47.42229 1.000 38.75607 206 TYR A N 1
ATOM 1552 C CA . TYR A 1 210 ? 10.98180 24.75692 47.78862 1.000 37.19596 206 TYR A CA 1
ATOM 1553 C C . TYR A 1 210 ? 12.16909 25.48151 48.39628 1.000 39.25022 206 TYR A C 1
ATOM 1554 O O . TYR A 1 210 ? 12.82975 24.93739 49.28056 1.000 39.40307 206 TYR A O 1
ATOM 1563 N N . ALA A 1 211 ? 12.42902 26.71535 47.96493 1.000 35.41144 207 ALA A N 1
ATOM 1564 C CA . ALA A 1 211 ? 13.49679 27.47943 48.58760 1.000 37.67818 207 ALA A CA 1
ATOM 1565 C C . ALA A 1 211 ? 12.99017 28.88352 48.85804 1.000 41.78128 207 ALA A C 1
ATOM 1566 O O . ALA A 1 211 ? 12.31972 29.48227 48.01141 1.000 41.88178 207 ALA A O 1
ATOM 1568 N N . LEU A 1 212 ? 13.32124 29.41114 50.03735 1.000 38.96156 208 LEU A N 1
ATOM 1569 C CA . LEU A 1 212 ? 13.02605 30.80398 50.36370 1.000 39.31577 208 LEU A CA 1
ATOM 1570 C C . LEU A 1 212 ? 14.35630 31.54683 50.42833 1.000 46.01384 208 LEU A C 1
ATOM 1571 O O . LEU A 1 212 ? 15.21098 31.23074 51.27529 1.000 44.62331 208 LEU A O 1
ATOM 1576 N N . VAL A 1 213 ? 14.53247 32.52750 49.55364 1.000 44.67280 209 VAL A N 1
ATOM 1577 C CA . VAL A 1 213 ? 15.80228 33.23642 49.48510 1.000 45.38058 209 VAL A CA 1
ATOM 1578 C C . VAL A 1 213 ? 15.74414 34.41854 50.43521 1.000 49.86212 209 VAL A C 1
ATOM 1579 O O . VAL A 1 213 ? 14.67566 34.95028 50.74736 1.000 46.21534 209 VAL A O 1
ATOM 1583 N N . GLU A 1 214 ? 16.92188 34.85052 50.86620 1.000 50.79816 210 GLU A N 1
ATOM 1584 C CA . GLU A 1 214 ? 17.04480 35.90957 51.84778 1.000 53.41598 210 GLU A CA 1
ATOM 1585 C C . GLU A 1 214 ? 16.87361 37.26381 51.15730 1.000 58.85833 210 GLU A C 1
ATOM 1586 O O . GLU A 1 214 ? 16.44857 37.37459 49.99968 1.000 56.05551 210 GLU A O 1
ATOM 1592 N N . GLU A 1 215 ? 17.21166 38.30628 51.90552 1.000 66.37035 211 GLU A N 1
ATOM 1593 C CA . GLU A 1 215 ? 17.02743 39.69772 51.53767 1.000 70.54420 211 GLU A CA 1
ATOM 1594 C C . GLU A 1 215 ? 17.81276 40.06407 50.27301 1.000 70.94280 211 GLU A C 1
ATOM 1595 O O . GLU A 1 215 ? 18.79587 39.41684 49.89426 1.000 66.58191 211 GLU A O 1
ATOM 1601 N N . GLY A 1 216 ? 17.40203 41.16241 49.65704 1.000 70.85984 212 GLY A N 1
ATOM 1602 C CA . GLY A 1 216 ? 18.01805 41.64193 48.44257 1.000 70.64481 212 GLY A CA 1
ATOM 1603 C C . GLY A 1 216 ? 17.12945 41.40506 47.23259 1.000 72.20281 212 GLY A C 1
ATOM 1604 O O . GLY A 1 216 ? 16.21660 40.56702 47.23842 1.000 73.07156 212 GLY A O 1
ATOM 1605 N N . LYS A 1 217 ? 17.40563 42.18618 46.18544 1.000 72.62587 213 LYS A N 1
ATOM 1606 C CA . LYS A 1 217 ? 16.70938 42.06459 44.91008 1.000 70.67610 213 LYS A CA 1
ATOM 1607 C C . LYS A 1 217 ? 16.99031 40.69911 44.27748 1.000 69.03020 213 LYS A C 1
ATOM 1608 O O . LYS A 1 217 ? 18.13530 40.23017 44.26193 1.000 64.28446 213 LYS A O 1
ATOM 1614 N N . ILE A 1 218 ? 15.93959 40.04581 43.77995 1.000 63.23920 214 ILE A N 1
ATOM 1615 C CA . ILE A 1 218 ? 16.07106 38.71063 43.20529 1.000 63.82672 214 ILE A CA 1
ATOM 1616 C C . ILE A 1 218 ? 16.32820 38.83718 41.71230 1.000 59.81051 214 ILE A C 1
ATOM 1617 O O . ILE A 1 218 ? 15.55893 39.48074 40.98535 1.000 59.81822 214 ILE A O 1
ATOM 1622 N N . ASP A 1 219 ? 17.43431 38.24619 41.26647 1.000 55.78302 215 ASP A N 1
ATOM 1623 C CA . ASP A 1 219 ? 17.79397 38.19918 39.84977 1.000 59.72213 215 ASP A CA 1
ATOM 1624 C C . ASP A 1 219 ? 17.23983 36.89397 39.31436 1.000 54.53224 215 ASP A C 1
ATOM 1625 O O . ASP A 1 219 ? 17.87337 35.84537 39.39130 1.000 46.55916 215 ASP A O 1
ATOM 1630 N N . GLU A 1 220 ? 16.03472 36.97020 38.76113 1.000 56.19176 216 GLU A N 1
ATOM 1631 C CA . GLU A 1 220 ? 15.32551 35.75924 38.37685 1.000 53.31071 216 GLU A CA 1
ATOM 1632 C C . GLU A 1 220 ? 16.03911 35.01281 37.25669 1.000 49.28551 216 GLU A C 1
ATOM 1633 O O . GLU A 1 220 ? 16.23053 33.78855 37.33406 1.000 47.92141 216 GLU A O 1
ATOM 1639 N N . ASN A 1 221 ? 16.43352 35.72780 36.20182 1.000 52.52761 217 ASN A N 1
ATOM 1640 C CA . ASN A 1 221 ? 17.15022 35.06412 35.12319 1.000 52.04446 217 ASN A CA 1
ATOM 1641 C C . ASN A 1 221 ? 18.38758 34.34295 35.64323 1.000 49.62111 217 ASN A C 1
ATOM 1642 O O . ASN A 1 221 ? 18.65963 33.20948 35.23720 1.000 48.27865 217 ASN A O 1
ATOM 1647 N N . ALA A 1 222 ? 19.14661 34.97263 36.54521 1.000 49.17521 218 ALA A N 1
ATOM 1648 C CA . ALA A 1 222 ? 20.36789 34.32573 37.01070 1.000 47.46298 218 ALA A CA 1
ATOM 1649 C C . ALA A 1 222 ? 20.04755 33.04710 37.76327 1.000 47.73565 218 ALA A C 1
ATOM 1650 O O . ALA A 1 222 ? 20.74127 32.03317 37.61059 1.000 45.02277 218 ALA A O 1
ATOM 1652 N N . ILE A 1 223 ? 18.99216 33.07168 38.57452 1.000 44.69875 219 ILE A N 1
ATOM 1653 C CA . ILE A 1 223 ? 18.62493 31.88241 39.32586 1.000 45.59666 219 ILE A CA 1
ATOM 1654 C C . ILE A 1 223 ? 18.17885 30.77372 38.37888 1.000 40.52937 219 ILE A C 1
ATOM 1655 O O . ILE A 1 223 ? 18.63347 29.62709 38.48716 1.000 40.48944 219 ILE A O 1
ATOM 1660 N N . VAL A 1 224 ? 17.31160 31.11187 37.41582 1.000 42.53338 220 VAL A N 1
ATOM 1661 C CA . VAL A 1 224 ? 16.81154 30.12213 36.45654 1.000 44.92033 220 VAL A CA 1
ATOM 1662 C C . VAL A 1 224 ? 17.95514 29.53615 35.62403 1.000 43.66523 220 VAL A C 1
ATOM 1663 O O . VAL A 1 224 ? 17.99151 28.32882 35.36796 1.000 45.37443 220 VAL A O 1
ATOM 1667 N N . GLN A 1 225 ? 18.88060 30.37645 35.14972 1.000 40.75805 221 GLN A N 1
ATOM 1668 C CA . GLN A 1 225 ? 19.99615 29.84719 34.36993 1.000 45.88279 221 GLN A CA 1
ATOM 1669 C C . GLN A 1 225 ? 20.86690 28.94994 35.24316 1.000 43.45289 221 GLN A C 1
ATOM 1670 O O . GLN A 1 225 ? 21.34630 27.89834 34.78897 1.000 38.66604 221 GLN A O 1
ATOM 1676 N N . SER A 1 226 ? 21.07631 29.34470 36.50997 1.000 38.83405 222 SER A N 1
ATOM 1677 C CA . SER A 1 226 ? 21.85486 28.48307 37.40707 1.000 42.37201 222 SER A CA 1
ATOM 1678 C C . SER A 1 226 ? 21.18139 27.12486 37.59331 1.000 37.18626 222 SER A C 1
ATOM 1679 O O . SER A 1 226 ? 21.85031 26.07865 37.54758 1.000 38.23787 222 SER A O 1
ATOM 1682 N N . ILE A 1 227 ? 19.85562 27.11335 37.76233 1.000 34.90178 223 ILE A N 1
ATOM 1683 C CA . ILE A 1 227 ? 19.13967 25.84399 37.92646 1.000 35.21591 223 ILE A CA 1
ATOM 1684 C C . ILE A 1 227 ? 19.22900 24.99717 36.64881 1.000 38.26402 223 ILE A C 1
ATOM 1685 O O . ILE A 1 227 ? 19.50985 23.79192 36.69414 1.000 36.78436 223 ILE A O 1
ATOM 1690 N N . LEU A 1 228 ? 18.99628 25.61470 35.48160 1.000 40.71067 224 LEU A N 1
ATOM 1691 C CA . LEU A 1 228 ? 19.04080 24.84324 34.23033 1.000 41.94815 224 LEU A CA 1
ATOM 1692 C C . LEU A 1 228 ? 20.42481 24.26869 33.98171 1.000 42.40100 224 LEU A C 1
ATOM 1693 O O . LEU A 1 228 ? 20.56082 23.12764 33.53279 1.000 42.61379 224 LEU A O 1
ATOM 1698 N N . GLU A 1 229 ? 21.45692 25.07029 34.23330 1.000 39.57641 225 GLU A N 1
ATOM 1699 C CA . GLU A 1 229 ? 22.83382 24.60852 34.13582 1.000 40.05260 225 GLU A CA 1
ATOM 1700 C C . GLU A 1 229 ? 23.09260 23.43221 35.08374 1.000 41.84342 225 GLU A C 1
ATOM 1701 O O . GLU A 1 229 ? 23.70485 22.43063 34.68417 1.000 39.07383 225 GLU A O 1
ATOM 1707 N N . MET A 1 230 ? 22.60359 23.50967 36.33134 1.000 38.26732 226 MET A N 1
ATOM 1708 C CA . MET A 1 230 ? 22.78530 22.38698 37.26924 1.000 38.11788 226 MET A CA 1
ATOM 1709 C C . MET A 1 230 ? 22.11720 21.13032 36.74768 1.000 36.46511 226 MET A C 1
ATOM 1710 O O . MET A 1 230 ? 22.66732 20.02416 36.84729 1.000 36.45417 226 MET A O 1
ATOM 1715 N N . VAL A 1 231 ? 20.87832 21.27536 36.26964 1.000 36.96717 227 VAL A N 1
ATOM 1716 C CA . VAL A 1 231 ? 20.13880 20.13802 35.71383 1.000 36.50499 227 VAL A CA 1
ATOM 1717 C C . VAL A 1 231 ? 20.93460 19.46024 34.59268 1.000 40.92006 227 VAL A C 1
ATOM 1718 O O . VAL A 1 231 ? 21.10154 18.23367 34.59198 1.000 38.66482 227 VAL A O 1
ATOM 1722 N N . LYS A 1 232 ? 21.44955 20.24093 33.62730 1.000 37.05837 228 LYS A N 1
ATOM 1723 C CA . LYS A 1 232 ? 22.34826 19.65376 32.61587 1.000 40.73597 228 LYS A CA 1
ATOM 1724 C C . LYS A 1 232 ? 23.55337 18.94630 33.24635 1.000 43.81938 228 LYS A C 1
ATOM 1725 O O . LYS A 1 232 ? 23.95187 17.86178 32.79269 1.000 41.28708 228 LYS A O 1
ATOM 1731 N N . THR A 1 233 ? 24.19540 19.57189 34.23977 1.000 38.55136 229 THR A N 1
ATOM 1732 C CA . THR A 1 233 ? 25.36076 18.95653 34.87161 1.000 43.51479 229 THR A CA 1
ATOM 1733 C C . THR A 1 233 ? 25.02673 17.60825 35.51589 1.000 42.04803 229 THR A C 1
ATOM 1734 O O . THR A 1 233 ? 25.78718 16.64164 35.37841 1.000 36.19890 229 THR A O 1
ATOM 1738 N N . VAL A 1 234 ? 23.91677 17.52991 36.24700 1.000 36.85271 230 VAL A N 1
ATOM 1739 C CA . VAL A 1 234 ? 23.51894 16.25272 36.85451 1.000 37.99511 230 VAL A CA 1
ATOM 1740 C C . VAL A 1 234 ? 23.15383 15.22907 35.77843 1.000 40.53280 230 VAL A C 1
ATOM 1741 O O . VAL A 1 234 ? 23.50820 14.04389 35.88541 1.000 37.11516 230 VAL A O 1
ATOM 1745 N N . GLN A 1 235 ? 22.43970 15.67484 34.73060 1.000 37.01925 231 GLN A N 1
ATOM 1746 C CA . GLN A 1 235 ? 22.07067 14.79521 33.62376 1.000 43.13515 231 GLN A CA 1
ATOM 1747 C C . GLN A 1 235 ? 23.27209 14.11986 33.01150 1.000 38.58477 231 GLN A C 1
ATOM 1748 O O . GLN A 1 235 ? 23.14280 13.05084 32.40897 1.000 38.58797 231 GLN A O 1
ATOM 1754 N N . SER A 1 236 ? 24.43507 14.73785 33.12167 1.000 38.56068 232 SER A N 1
ATOM 1755 C CA . SER A 1 236 ? 25.61997 14.13819 32.53887 1.000 44.34381 232 SER A CA 1
ATOM 1756 C C . SER A 1 236 ? 26.00304 12.84475 33.23239 1.000 41.36979 232 SER A C 1
ATOM 1757 O O . SER A 1 236 ? 26.68529 12.01797 32.62758 1.000 39.31699 232 SER A O 1
ATOM 1760 N N . TYR A 1 237 ? 25.62500 12.63987 34.50203 1.000 36.19083 233 TYR A N 1
ATOM 1761 C CA . TYR A 1 237 ? 25.86720 11.33367 35.09505 1.000 34.92193 233 TYR A CA 1
ATOM 1762 C C . TYR A 1 237 ? 24.58989 10.63489 35.50615 1.000 38.59537 233 TYR A C 1
ATOM 1763 O O . TYR A 1 237 ? 24.64696 9.45649 35.87614 1.000 38.58595 233 TYR A O 1
ATOM 1772 N N . VAL A 1 238 ? 23.43754 11.30146 35.40165 1.000 35.29060 234 VAL A N 1
ATOM 1773 C CA . VAL A 1 238 ? 22.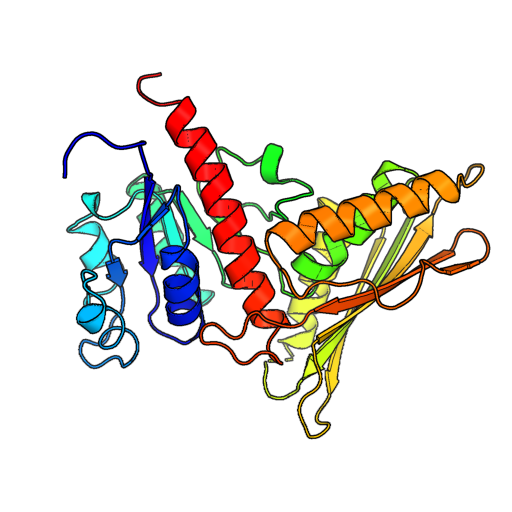11958 10.69794 35.61032 1.000 37.50800 234 VAL A CA 1
ATOM 1774 C C . VAL A 1 238 ? 21.23387 11.07202 34.42825 1.000 41.67550 234 VAL A C 1
ATOM 1775 O O . VAL A 1 238 ? 20.47762 12.05038 34.52309 1.000 36.53299 234 VAL A O 1
ATOM 1779 N N . PRO A 1 239 ? 21.29494 10.34605 33.29802 1.000 41.61606 235 PRO A N 1
ATOM 1780 C CA . PRO A 1 239 ? 20.54588 10.78164 32.09960 1.000 40.08785 235 PRO A CA 1
ATOM 1781 C C . PRO A 1 239 ? 19.05787 10.95916 32.29269 1.000 41.72144 235 PRO A C 1
ATOM 1782 O O . PRO A 1 239 ? 18.46444 11.78973 31.59486 1.000 42.40669 235 PRO A O 1
ATOM 1786 N N . GLY A 1 240 ? 18.41855 10.23027 33.21244 1.000 46.50631 236 GLY A N 1
ATOM 1787 C CA . GLY A 1 240 ? 16.98456 10.39903 33.37993 1.000 44.74811 236 GLY A CA 1
ATOM 1788 C C . GLY A 1 240 ? 16.57347 11.45921 34.38500 1.000 43.97133 236 GLY A C 1
ATOM 1789 O O . GLY A 1 240 ? 15.39346 11.55889 34.73820 1.000 45.96614 236 GLY A O 1
ATOM 1790 N N . TYR A 1 241 ? 17.51024 12.27688 34.83590 1.000 43.75196 237 TYR A N 1
ATOM 1791 C CA . TYR A 1 241 ? 17.22326 13.38559 35.73653 1.000 39.53599 237 TYR A CA 1
ATOM 1792 C C . TYR A 1 241 ? 16.70097 14.56772 34.93088 1.000 41.74001 237 TYR A C 1
ATOM 1793 O O . TYR A 1 241 ? 17.39245 15.04515 34.02973 1.000 41.34060 237 TYR A O 1
ATOM 1802 N N . ARG A 1 242 ? 15.50229 15.05593 35.21597 1.000 37.92580 238 ARG A N 1
ATOM 1803 C CA A ARG A 1 242 ? 15.01466 16.17012 34.42488 0.499 44.25942 238 ARG A CA 1
ATOM 1804 C CA B ARG A 1 242 ? 14.95642 16.13642 34.40767 0.501 44.64920 238 ARG A CA 1
ATOM 1805 C C . ARG A 1 242 ? 14.13312 17.07531 35.27254 1.000 45.16464 238 ARG A C 1
ATOM 1806 O O . ARG A 1 242 ? 13.58364 16.67636 36.30386 1.000 42.55770 238 ARG A O 1
ATOM 1821 N N . ILE A 1 243 ? 14.04756 18.31784 34.83811 1.000 45.90807 239 ILE A N 1
ATOM 1822 C CA . ILE A 1 243 ? 13.13520 19.28769 35.43013 1.000 44.60085 239 ILE A CA 1
ATOM 1823 C C . ILE A 1 243 ? 11.77338 19.13242 34.76351 1.000 49.64968 239 ILE A C 1
ATOM 1824 O O . ILE A 1 243 ? 11.70691 18.85223 33.56644 1.000 54.28734 239 ILE A O 1
ATOM 1829 N N . ARG A 1 244 ? 10.67346 19.27256 35.51797 1.000 48.94997 240 ARG A N 1
ATOM 1830 C CA . ARG A 1 244 ? 9.37475 18.91829 34.92731 1.000 55.60017 240 ARG A CA 1
ATOM 1831 C C . ARG A 1 244 ? 8.65964 20.09942 34.28488 1.000 65.63403 240 ARG A C 1
ATOM 1832 O O . ARG A 1 244 ? 7.95752 19.94231 33.28203 1.000 67.16053 240 ARG A O 1
ATOM 1840 N N . THR A 1 245 ? 8.80094 21.27089 34.86396 1.000 61.87736 241 THR A N 1
ATOM 1841 C CA . THR A 1 245 ? 8.27908 22.51422 34.33008 1.000 56.55783 241 THR A CA 1
ATOM 1842 C C . THR A 1 245 ? 9.33595 23.56161 34.63012 1.000 55.38343 241 THR A C 1
ATOM 1843 O O . THR A 1 245 ? 10.39197 23.25154 35.17829 1.000 59.25862 241 THR A O 1
ATOM 1847 N N . GLU A 1 246 ? 9.09571 24.80536 34.28298 1.000 51.40518 242 GLU A N 1
ATOM 1848 C CA . GLU A 1 246 ? 10.11691 25.77463 34.59202 1.000 49.25913 242 GLU A CA 1
ATOM 1849 C C . GLU A 1 246 ? 10.15858 26.01899 36.10699 1.000 49.90956 242 GLU A C 1
ATOM 1850 O O . GLU A 1 246 ? 9.24184 25.62455 36.82865 1.000 48.84066 242 GLU A O 1
ATOM 1856 N N . PRO A 1 247 ? 11.22311 26.64275 36.61204 1.000 46.59230 243 PRO A N 1
ATOM 1857 C CA . PRO A 1 247 ? 11.22028 27.07440 38.01916 1.000 41.18210 243 PRO A CA 1
ATOM 1858 C C . PRO A 1 247 ? 10.12212 28.10571 38.25721 1.000 48.29526 243 PRO A C 1
ATOM 1859 O O . PRO A 1 247 ? 9.92998 29.03019 37.46013 1.000 44.69543 243 PRO A O 1
ATOM 1863 N N . ILE A 1 248 ? 9.37169 27.92374 39.34597 1.000 42.51856 244 ILE A N 1
ATOM 1864 C CA . ILE A 1 248 ? 8.25403 28.80349 39.68942 1.000 41.86437 244 ILE A CA 1
ATOM 1865 C C . ILE A 1 248 ? 8.76788 29.81271 40.70677 1.000 48.55605 244 ILE A C 1
ATOM 1866 O O . ILE A 1 248 ? 9.38270 29.43616 41.71935 1.000 46.21006 244 ILE A O 1
ATOM 1871 N N . MET A 1 249 ? 8.51297 31.08580 40.45421 1.000 46.40032 245 MET A N 1
ATOM 1872 C CA . MET A 1 249 ? 8.85759 32.15991 41.37730 1.000 50.19019 245 MET A CA 1
ATOM 1873 C C . MET A 1 249 ? 7.58547 32.76708 41.92542 1.000 49.22021 245 MET A C 1
ATOM 1874 O O . MET A 1 249 ? 6.64378 33.02422 41.16977 1.000 55.80573 245 MET A O 1
ATOM 1879 N N . ASP A 1 250 ? 7.56716 33.02820 43.22829 1.000 46.35047 246 ASP A N 1
ATOM 1880 C CA . ASP A 1 250 ? 6.52642 33.86247 43.82212 1.000 47.62899 246 ASP A CA 1
ATOM 1881 C C . ASP A 1 250 ? 7.20430 34.62300 44.96014 1.000 49.78474 246 ASP A C 1
ATOM 1882 O O . ASP A 1 250 ? 7.41845 34.06975 46.04774 1.000 46.96205 246 ASP A O 1
ATOM 1887 N N . GLY A 1 251 ? 7.59027 35.87077 44.69708 1.000 46.85470 247 GLY A N 1
ATOM 1888 C CA . GLY A 1 251 ? 8.25793 36.63435 45.74950 1.000 47.77566 247 GLY A CA 1
ATOM 1889 C C . GLY A 1 251 ? 9.64622 36.05547 45.97893 1.000 47.64288 247 GLY A C 1
ATOM 1890 O O . GLY A 1 251 ? 10.39228 35.79689 45.03251 1.000 46.96097 247 GLY A O 1
ATOM 1891 N N . ASN A 1 252 ? 10.00689 35.80560 47.22663 1.000 42.41889 248 ASN A N 1
ATOM 1892 C CA . ASN A 1 252 ? 11.30352 35.18369 47.49166 1.000 44.35090 248 ASN A CA 1
ATOM 1893 C C . ASN A 1 252 ? 11.21969 33.65934 47.51026 1.000 42.92668 248 ASN A C 1
ATOM 1894 O O . ASN A 1 252 ? 12.15842 33.00443 47.97329 1.000 42.84466 248 ASN A O 1
ATOM 1899 N N . LYS A 1 253 ? 10.11815 33.07913 47.04024 1.000 43.63657 249 LYS A N 1
ATOM 1900 C CA . LYS A 1 253 ? 9.95633 31.63064 47.03855 1.000 41.90038 249 LYS A CA 1
ATOM 1901 C C . LYS A 1 253 ? 10.18861 31.09274 45.63833 1.000 38.43002 249 LYS A C 1
ATOM 1902 O O . LYS A 1 253 ? 9.57978 31.57013 44.67807 1.000 42.85768 249 LYS A O 1
ATOM 1908 N N . ILE A 1 254 ? 11.03821 30.07685 45.53702 1.000 40.59768 250 ILE A N 1
ATOM 1909 C CA . ILE A 1 254 ? 11.33760 29.38254 44.28579 1.000 36.78040 250 ILE A CA 1
ATOM 1910 C C . ILE A 1 254 ? 10.98171 27.91758 44.46434 1.000 38.42859 250 ILE A C 1
ATOM 1911 O O . ILE A 1 254 ? 11.36777 27.29944 45.46970 1.000 39.08183 250 ILE A O 1
ATOM 1916 N N . THR A 1 255 ? 10.27816 27.35575 43.49089 1.000 35.24488 251 THR A N 1
ATOM 1917 C CA . THR A 1 255 ? 9.90648 25.94486 43.50566 1.000 36.44297 251 THR A CA 1
ATOM 1918 C C . THR A 1 255 ? 10.40415 25.27017 42.23317 1.000 40.25794 251 THR A C 1
ATOM 1919 O O . THR A 1 255 ? 10.19061 25.77793 41.12570 1.000 38.26595 251 THR A O 1
ATOM 1923 N N . VAL A 1 256 ? 11.03303 24.11686 42.38487 1.000 37.15749 252 VAL A N 1
ATOM 1924 C CA . VAL A 1 256 ? 11.58723 23.37661 41.25581 1.000 34.07805 252 VAL A CA 1
ATOM 1925 C C . VAL A 1 256 ? 11.01137 21.97371 41.32556 1.000 39.30481 252 VAL A C 1
ATOM 1926 O O . VAL A 1 256 ? 11.04934 21.33488 42.38547 1.000 38.86532 252 VAL A O 1
ATOM 1930 N N . PHE A 1 257 ? 10.49006 21.49665 40.20881 1.000 37.82396 253 PHE A N 1
ATOM 1931 C CA . PHE A 1 257 ? 9.91669 20.15940 40.11323 1.000 42.44603 253 PHE A CA 1
ATOM 1932 C C . PHE A 1 257 ? 10.82049 19.25012 39.27883 1.000 44.71358 253 PHE A C 1
ATOM 1933 O O . PHE A 1 257 ? 11.14733 19.57794 38.13155 1.000 43.03993 253 PHE A O 1
ATOM 1941 N N . LEU A 1 258 ? 11.20738 18.10827 39.85481 1.000 36.70457 254 LEU A N 1
ATOM 1942 C CA . LEU A 1 258 ? 12.16580 17.18951 39.25950 1.000 44.07346 254 LEU A CA 1
ATOM 1943 C C . LEU A 1 258 ? 11.53107 15.82641 39.08621 1.000 43.54839 254 LEU A C 1
ATOM 1944 O O . LEU A 1 258 ? 10.65729 15.42439 39.86156 1.000 43.49701 254 LEU A O 1
ATOM 1949 N N . GLU A 1 259 ? 12.03880 15.07989 38.11947 1.000 40.23714 255 GLU A N 1
ATOM 1950 C CA . GLU A 1 259 ? 11.73732 13.66627 38.06579 1.000 41.84752 255 GLU A CA 1
ATOM 1951 C C . GLU A 1 259 ? 13.02347 12.93883 37.70311 1.000 47.55355 255 GLU A C 1
ATOM 1952 O O . GLU A 1 259 ? 13.87314 13.46941 36.97817 1.000 45.60063 255 GLU A O 1
ATOM 1958 N N . VAL A 1 260 ? 13.19758 11.74163 38.25145 1.000 42.00811 256 VAL A N 1
ATOM 1959 C CA . VAL A 1 260 ? 14.47338 11.03495 38.16315 1.000 44.30749 256 VAL A CA 1
ATOM 1960 C C . VAL A 1 260 ? 14.14674 9.64115 37.67276 1.000 45.51817 256 VAL A C 1
ATOM 1961 O O . VAL A 1 260 ? 13.74035 8.77974 38.45658 1.000 44.62562 256 VAL A O 1
ATOM 1965 N N . GLU A 1 261 ? 14.25300 9.43486 36.37496 1.000 42.02150 257 GLU A N 1
ATOM 1966 C CA . GLU A 1 261 ? 14.11167 8.10245 35.82596 1.000 46.61045 257 GLU A CA 1
ATOM 1967 C C . GLU A 1 261 ? 15.45086 7.38654 35.91286 1.000 43.62546 257 GLU A C 1
ATOM 1968 O O . GLU A 1 261 ? 16.49685 7.96471 35.58118 1.000 44.91839 257 GLU A O 1
ATOM 1974 N N . GLY A 1 262 ? 15.42379 6.14550 36.40506 1.000 45.06094 258 GLY A N 1
ATOM 1975 C CA . GLY A 1 262 ? 16.64145 5.36259 36.49417 1.000 42.44646 258 GLY A CA 1
ATOM 1976 C C . GLY A 1 262 ? 17.08037 4.85545 35.13812 1.000 48.30612 258 GLY A C 1
ATOM 1977 O O . GLY A 1 262 ? 16.29303 4.76272 34.19444 1.000 47.83890 258 GLY A O 1
ATOM 1978 N N . 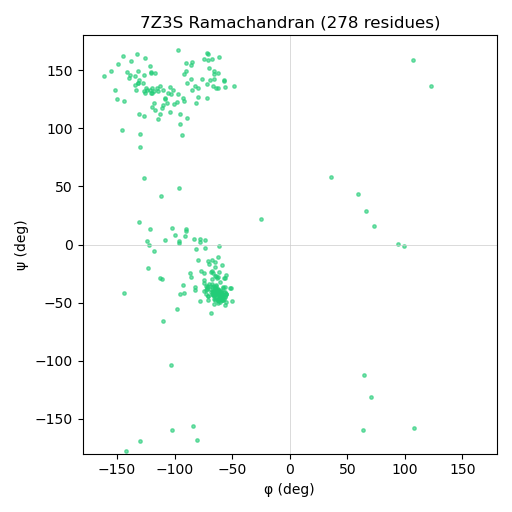ALA A 1 263 ? 18.36704 4.51002 35.05140 1.000 44.45169 259 ALA A N 1
ATOM 1979 C CA . ALA A 1 263 ? 18.94450 4.01573 33.80537 1.000 51.55239 259 ALA A CA 1
ATOM 1980 C C . ALA A 1 263 ? 18.44678 2.62503 33.44023 1.000 52.17791 259 ALA A C 1
ATOM 1981 O O . ALA A 1 263 ? 18.60177 2.20372 32.28728 1.000 49.82430 259 ALA A O 1
ATOM 1983 N N . GLY A 1 264 ? 17.86775 1.89062 34.38415 1.000 47.66410 260 GLY A N 1
ATOM 1984 C CA . GLY A 1 264 ? 17.49783 0.52002 34.06435 1.000 49.80004 260 GLY A CA 1
ATOM 1985 C C . GLY A 1 264 ? 18.66474 -0.42019 33.78390 1.000 52.34737 260 GLY A C 1
ATOM 1986 O O . GLY A 1 264 ? 18.50405 -1.37318 33.01756 1.000 55.48445 260 GLY A O 1
ATOM 1987 N N . ASP A 1 265 ? 19.84483 -0.17531 34.37147 1.000 47.18377 261 ASP A N 1
ATOM 1988 C CA . ASP A 1 265 ? 20.98537 -1.09647 34.20192 1.000 52.94456 261 ASP A CA 1
ATOM 1989 C C . ASP A 1 265 ? 20.73386 -2.45531 34.82876 1.000 49.64289 261 ASP A C 1
ATOM 1990 O O . ASP A 1 265 ? 20.96696 -3.49147 34.20928 1.000 61.40339 261 ASP A O 1
ATOM 1995 N N . TYR A 1 266 ? 20.32307 -2.46889 36.07799 1.000 52.66965 262 TYR A N 1
ATOM 1996 C CA . TYR A 1 266 ? 19.98792 -3.70934 36.74148 1.000 53.71952 262 TYR A CA 1
ATOM 1997 C C . TYR A 1 266 ? 18.80664 -3.40546 37.64922 1.000 55.48706 262 TYR A C 1
ATOM 1998 O O . TYR A 1 266 ? 17.86983 -4.19980 37.74563 1.000 58.69521 262 TYR A O 1
ATOM 2007 N N . LEU A 1 267 ? 18.86180 -2.25390 38.32228 1.000 51.28392 263 LEU A N 1
ATOM 2008 C CA . LEU A 1 267 ? 17.70984 -1.71837 39.02859 1.000 50.73032 263 LEU A CA 1
ATOM 2009 C C . LEU A 1 267 ? 16.63145 -1.35386 38.00871 1.000 53.43740 263 LEU A C 1
ATOM 2010 O O . LEU A 1 267 ? 16.94512 -0.97687 36.87883 1.000 54.50802 263 LEU A O 1
ATOM 2015 N N . PRO A 1 268 ? 15.35680 -1.43560 38.36721 1.000 54.00222 264 PRO A N 1
ATOM 2016 C CA . PRO A 1 268 ? 14.32338 -1.03157 37.40740 1.000 55.79510 264 PRO A CA 1
ATOM 2017 C C . PRO A 1 268 ? 14.32847 0.48280 37.21865 1.000 55.10358 264 PRO A C 1
ATOM 2018 O O . PRO A 1 268 ? 14.81434 1.24683 3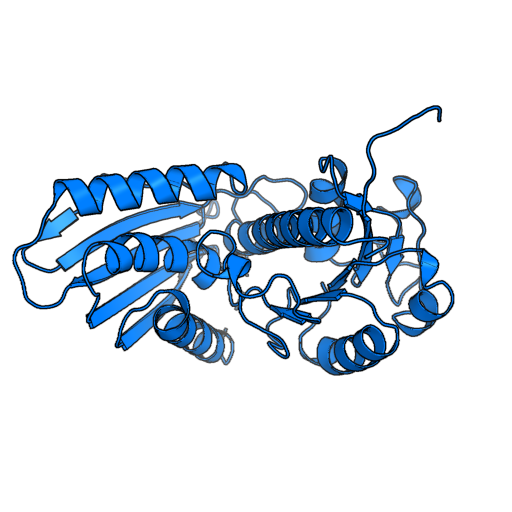8.06472 1.000 51.06072 264 PRO A O 1
ATOM 2022 N N . LYS A 1 269 ? 13.77492 0.92904 36.08236 1.000 49.73694 265 LYS A N 1
ATOM 2023 C CA . LYS A 1 269 ? 13.76874 2.36994 35.83984 1.000 52.14613 265 LYS A CA 1
ATOM 2024 C C . LYS A 1 269 ? 12.98990 3.11236 36.92498 1.000 49.99913 265 LYS A C 1
ATOM 2025 O O . LYS A 1 269 ? 13.34277 4.24367 37.28043 1.000 52.08168 265 LYS A O 1
ATOM 2031 N N . TYR A 1 270 ? 11.95161 2.49839 37.49126 1.000 50.44625 266 TYR A N 1
ATOM 2032 C CA . TYR A 1 270 ? 11.21660 3.23000 38.52167 1.000 54.79186 266 TYR A CA 1
ATOM 2033 C C . TYR A 1 270 ? 11.97606 3.33624 39.85766 1.000 55.76091 266 TYR A C 1
ATOM 2034 O O . TYR A 1 270 ? 11.48777 4.00894 40.78131 1.000 52.38378 266 TYR A O 1
ATOM 2043 N N . SER A 1 271 ? 13.15055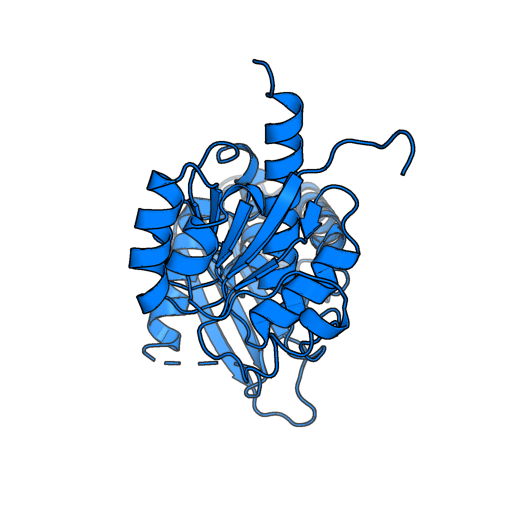 2.72299 39.98096 1.000 53.05592 267 SER A N 1
ATOM 2044 C CA . SER A 1 271 ? 13.97372 2.83882 41.18994 1.000 51.05845 267 SER A CA 1
ATOM 2045 C C . SER A 1 271 ? 15.03568 3.92735 41.03696 1.000 47.12302 267 SER A C 1
ATOM 2046 O O . SER A 1 271 ? 16.21978 3.70832 41.31789 1.000 43.36250 267 SER A O 1
ATOM 2049 N N . GLY A 1 272 ? 14.61128 5.10476 40.58163 1.000 46.90968 268 GLY A N 1
ATOM 2050 C CA . GLY A 1 272 ? 15.55080 6.18746 40.32513 1.000 43.47535 268 GLY A CA 1
ATOM 2051 C C . GLY A 1 272 ? 16.18630 6.71316 41.59085 1.000 45.43480 268 GLY A C 1
ATOM 2052 O O . GLY A 1 272 ? 17.26105 7.32084 41.54072 1.000 45.41498 268 GLY A O 1
ATOM 2053 N N . ASN A 1 273 ? 15.52462 6.49972 42.74163 1.000 45.25771 269 ASN A N 1
ATOM 2054 C CA . ASN A 1 273 ? 16.10941 6.82697 44.04274 1.000 45.64792 269 ASN A CA 1
ATOM 2055 C C . ASN A 1 273 ? 17.33084 5.95693 44.33579 1.000 48.41800 269 ASN A C 1
ATOM 2056 O O . ASN A 1 273 ? 18.28937 6.41885 44.96740 1.000 46.86797 269 ASN A O 1
ATOM 2061 N N . LEU A 1 274 ? 17.30319 4.67545 43.92020 1.000 43.89725 270 LEU A N 1
ATOM 2062 C CA . LEU A 1 274 ? 18.47815 3.82218 44.11211 1.000 46.84122 270 LEU A CA 1
ATOM 2063 C C . LEU A 1 274 ? 19.50251 4.05347 43.01365 1.000 43.85386 270 LEU A C 1
ATOM 2064 O O . LEU A 1 274 ? 20.70935 4.02892 43.26967 1.000 40.77477 270 LEU A O 1
ATOM 2069 N N . ASP A 1 275 ? 19.02131 4.24178 41.78305 1.000 43.01260 271 ASP A N 1
ATOM 2070 C CA . ASP A 1 275 ? 19.89717 4.43217 40.63966 1.000 41.65771 271 ASP A CA 1
ATOM 2071 C C . ASP A 1 275 ? 20.71335 5.72035 40.78662 1.000 40.49244 271 ASP A C 1
ATOM 2072 O O . ASP A 1 275 ? 21.88041 5.77917 40.38514 1.000 39.87283 271 ASP A O 1
ATOM 2077 N N . ILE A 1 276 ? 20.12121 6.76934 41.35930 1.000 37.37314 272 ILE A N 1
ATOM 2078 C CA . ILE A 1 276 ? 20.89121 8.00224 41.48383 1.000 38.17769 272 ILE A CA 1
ATOM 2079 C C . ILE A 1 276 ? 22.06259 7.79654 42.41840 1.000 37.94236 272 ILE A C 1
ATOM 2080 O O . ILE A 1 276 ? 23.07863 8.49368 42.30619 1.000 36.76950 272 ILE A O 1
ATOM 2085 N N . MET A 1 277 ? 21.94494 6.85420 43.35993 1.000 37.60407 273 MET A N 1
ATOM 2086 C CA . MET A 1 277 ? 23.03572 6.60350 44.30083 1.000 38.24658 273 MET A CA 1
ATOM 2087 C C . MET A 1 277 ? 24.21318 5.93788 43.59470 1.000 38.52649 273 MET A C 1
ATOM 2088 O O . MET A 1 277 ? 25.36847 6.36576 43.74888 1.000 36.22583 273 MET A O 1
ATOM 2093 N N . THR A 1 278 ? 23.94104 4.89527 42.80078 1.000 35.80133 274 THR A N 1
ATOM 2094 C CA . THR A 1 278 ? 25.02925 4.24296 42.07706 1.000 36.61267 274 THR A CA 1
ATOM 2095 C C . THR A 1 278 ? 25.59098 5.15342 40.98090 1.000 39.89863 274 THR A C 1
ATOM 2096 O O . THR A 1 278 ? 26.81721 5.22338 40.79693 1.000 36.18109 274 THR A O 1
ATOM 2100 N N . ALA A 1 279 ? 24.72492 5.90511 40.28276 1.000 35.05120 275 ALA A N 1
ATOM 2101 C CA . ALA A 1 279 ? 25.23630 6.85710 39.29868 1.000 35.82007 275 ALA A CA 1
ATOM 2102 C C . ALA A 1 279 ? 26.11370 7.90438 39.96156 1.000 36.03466 275 ALA A C 1
ATOM 2103 O O . ALA A 1 279 ? 27.18721 8.22187 39.45407 1.000 31.06718 275 ALA A O 1
ATOM 2105 N N . ALA A 1 280 ? 25.66531 8.47470 41.10337 1.000 34.33450 276 ALA A N 1
ATOM 2106 C CA . ALA A 1 280 ? 26.49043 9.49072 41.77233 1.000 35.39212 276 ALA A CA 1
ATOM 2107 C C . ALA A 1 280 ? 27.78305 8.87809 42.32090 1.000 33.66465 276 ALA A C 1
ATOM 2108 O O . ALA A 1 280 ? 28.84540 9.51928 42.29026 1.000 32.83405 276 ALA A O 1
ATOM 2110 N N . ALA A 1 281 ? 27.72254 7.63126 42.79924 1.000 31.50112 277 ALA A N 1
ATOM 2111 C CA . ALA A 1 281 ? 28.93350 6.95776 43.27208 1.000 31.92057 277 ALA A CA 1
ATOM 2112 C C . ALA A 1 281 ? 29.96964 6.79783 42.15245 1.000 34.37729 277 ALA A C 1
ATOM 2113 O O . ALA A 1 281 ? 31.17463 7.00291 42.35636 1.000 35.39035 277 ALA A O 1
ATOM 2115 N N . VAL A 1 282 ? 29.53044 6.31498 40.99303 1.000 33.14281 278 VAL A N 1
ATOM 2116 C CA . VAL A 1 282 ? 30.44120 6.16720 39.86393 1.000 36.62069 278 VAL A CA 1
ATOM 2117 C C . VAL A 1 282 ? 31.03334 7.52486 39.49426 1.000 35.16855 278 VAL A C 1
ATOM 2118 O O . VAL A 1 282 ? 32.24579 7.65438 39.29337 1.000 33.63231 278 VAL A O 1
ATOM 2122 N N . LYS A 1 283 ? 30.19477 8.56710 39.45052 1.000 32.78209 279 LYS A N 1
ATOM 2123 C CA . LYS A 1 283 ? 30.69898 9.88944 39.09954 1.000 33.89355 279 LYS A CA 1
ATOM 2124 C C . LYS A 1 283 ? 31.73619 10.35188 40.11864 1.000 32.50460 279 LYS A C 1
ATOM 2125 O O . LYS A 1 283 ? 32.82965 10.80058 39.75217 1.000 36.07340 279 LYS A O 1
ATOM 2131 N N . VAL A 1 284 ? 31.43600 10.20539 41.40851 1.000 30.31091 280 VAL A N 1
ATOM 2132 C CA . VAL A 1 284 ? 32.41053 10.56572 42.44354 1.000 33.46550 280 VAL A CA 1
ATOM 2133 C C . VAL A 1 284 ? 33.71896 9.78567 42.28795 1.000 38.84084 280 VAL A C 1
ATOM 2134 O O . VAL A 1 284 ? 34.82041 10.35360 42.40205 1.000 34.23306 280 VAL A O 1
ATOM 2138 N N . ALA A 1 285 ? 33.62141 8.47391 42.03996 1.000 35.11767 281 ALA A N 1
ATOM 2139 C CA . ALA A 1 285 ? 34.81960 7.64956 41.89693 1.000 34.31587 281 ALA A CA 1
ATOM 2140 C C . ALA A 1 285 ? 35.65731 8.08124 40.68983 1.000 34.58206 281 ALA A C 1
ATOM 2141 O O . ALA A 1 285 ? 36.89269 8.08199 40.76117 1.000 34.76561 281 ALA A O 1
ATOM 2143 N N . GLU A 1 286 ? 35.00172 8.39369 39.56568 1.000 33.09804 282 GLU A N 1
ATOM 2144 C CA . GLU A 1 286 ? 35.72572 8.93176 38.42157 1.000 40.03586 282 GLU A CA 1
ATOM 2145 C C . GLU A 1 286 ? 36.45540 10.22832 38.72622 1.000 39.36029 282 GLU A C 1
ATOM 2146 O O . GLU A 1 286 ? 37.58243 10.41472 38.25868 1.000 43.45456 282 GLU A O 1
ATOM 2152 N N . GLU A 1 287 ? 35.85293 11.13886 39.49623 1.000 38.65530 283 GLU A N 1
ATOM 2153 C CA . GLU A 1 287 ? 36.56952 12.38136 39.78717 1.000 42.07212 283 GLU A CA 1
ATOM 2154 C C . GLU A 1 287 ? 37.71548 12.13633 40.76104 1.000 42.81490 283 GLU A C 1
ATOM 2155 O O . GLU A 1 287 ? 38.78880 12.75975 40.65350 1.000 42.43971 283 GLU A O 1
ATOM 2161 N N . LEU A 1 288 ? 37.51701 11.23083 41.71774 1.000 37.07724 284 LEU A N 1
ATOM 2162 C CA . LEU A 1 288 ? 38.62637 10.84371 42.58381 1.000 39.27537 284 LEU A CA 1
ATOM 2163 C C . LEU A 1 288 ? 39.72793 10.21198 41.75765 1.000 41.93197 284 LEU A C 1
ATOM 2164 O O . LEU A 1 288 ? 40.91494 10.43455 42.01321 1.000 42.81809 284 LEU A O 1
ATOM 2169 N N . ALA A 1 289 ? 39.34249 9.41629 40.76137 1.000 37.90863 285 ALA A N 1
ATOM 2170 C CA . ALA A 1 289 ? 40.31943 8.67685 39.97272 1.000 38.80571 285 ALA A CA 1
ATOM 2171 C C . ALA A 1 289 ? 41.19147 9.62649 39.16346 1.000 41.99227 285 ALA A C 1
ATOM 2172 O O . ALA A 1 289 ? 42.41197 9.43877 39.07412 1.000 39.70935 285 ALA A O 1
ATOM 2174 N N . LYS A 1 290 ? 40.56985 10.64059 38.54704 1.000 38.09774 286 LYS A N 1
ATOM 2175 C CA . LYS A 1 290 ? 41.32767 11.60990 37.75841 1.000 42.51705 286 LYS A CA 1
ATOM 2176 C C . LYS A 1 290 ? 42.26100 12.40059 38.65166 1.000 40.56572 286 LYS A C 1
ATOM 2177 O O . LYS A 1 290 ? 43.39237 12.71226 38.26451 1.000 43.25498 286 LYS A O 1
ATOM 2183 N N . HIS A 1 291 ? 41.81019 12.72627 39.85582 1.000 37.31110 287 HIS A N 1
ATOM 2184 C CA . HIS A 1 291 ? 42.67367 13.42345 40.80869 1.000 42.25570 287 HIS A CA 1
ATOM 2185 C C . HIS A 1 291 ? 43.86599 12.56536 41.20266 1.000 41.01404 287 HIS A C 1
ATOM 2186 O O . HIS A 1 291 ? 44.99722 13.04958 41.28444 1.000 42.12509 287 HIS A O 1
ATOM 2193 N N . LYS A 1 292 ? 43.61337 11.28168 41.4886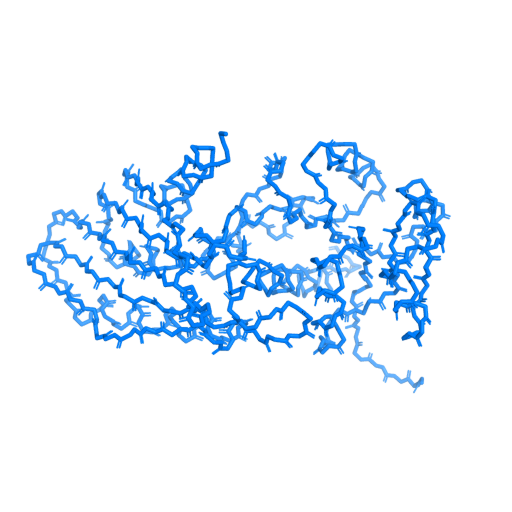9 1.000 42.54056 288 LYS A N 1
ATOM 2194 C CA . LYS A 1 292 ? 44.66806 10.37709 41.90837 1.000 40.48625 288 LYS A CA 1
ATOM 2195 C C . LYS A 1 292 ? 45.66208 10.15082 40.78908 1.000 43.83256 288 LYS A C 1
ATOM 2196 O O . LYS A 1 292 ? 46.86503 10.06485 41.03150 1.000 43.19739 288 LYS A O 1
ATOM 2202 N N . LEU A 1 293 ? 45.17046 10.01928 39.55706 1.000 38.95842 289 LEU A N 1
ATOM 2203 C CA . LEU A 1 293 ? 46.07230 9.78255 38.43560 1.000 47.37573 289 LEU A CA 1
ATOM 2204 C C . LEU A 1 293 ? 46.97356 10.98524 38.19923 1.000 46.42485 289 LEU A C 1
ATOM 2205 O O . LEU A 1 293 ? 48.16089 10.82644 37.91903 1.000 45.87813 289 LEU A O 1
ATOM 2210 N N . ALA A 1 294 ? 46.42377 12.19793 38.32054 1.000 40.79641 290 ALA A N 1
ATOM 2211 C CA . ALA A 1 294 ? 47.23987 13.39959 38.14902 1.000 46.37499 290 ALA A CA 1
ATOM 2212 C C . ALA A 1 294 ? 48.26787 13.58940 39.26677 1.000 54.19011 290 ALA A C 1
ATOM 2213 O O . ALA A 1 294 ? 49.27532 14.28562 39.07605 1.000 57.36390 290 ALA A O 1
ATOM 2215 N N . ALA A 1 295 ? 48.03781 13.01604 40.42817 1.000 51.61759 291 ALA A N 1
ATOM 2216 C CA . ALA A 1 295 ? 48.91191 13.30729 41.54802 1.000 60.97001 291 ALA A CA 1
ATOM 2217 C C . ALA A 1 295 ? 50.12560 12.41272 41.57160 1.000 75.35144 291 ALA A C 1
ATOM 2218 O O . ALA A 1 295 ? 51.16635 12.83151 42.08230 1.000 88.65189 291 ALA A O 1
ATOM 2220 N N . GLN A 1 296 ? 50.02532 11.22932 40.97085 1.000 82.03425 292 GLN A N 1
ATOM 2221 C CA . GLN A 1 296 ? 50.90353 10.10746 41.27454 1.000 91.17607 292 GLN A CA 1
ATOM 2222 C C . GLN A 1 296 ? 52.32819 10.32362 40.76044 1.000 99.35686 292 GLN A C 1
ATOM 2223 O O . GLN A 1 296 ? 52.59362 11.16964 39.89698 1.000 107.24677 292 GLN A O 1
ATOM 2229 N N . THR A 1 297 ? 53.23879 9.50258 41.29691 1.000 104.68016 293 THR A N 1
ATOM 2230 C CA . THR A 1 297 ? 54.67069 9.80576 41.41350 1.000 105.68510 293 THR A CA 1
ATOM 2231 C C . THR A 1 297 ? 54.87116 11.29981 41.71488 1.000 105.66067 293 THR A C 1
ATOM 2232 O O . THR A 1 297 ? 55.51387 12.04015 40.97087 1.000 107.45125 293 THR A O 1
ATOM 2236 N N . ALA A 1 298 ? 54.26349 11.73217 42.82793 1.000 103.86738 294 ALA A N 1
ATOM 2237 C CA . ALA A 1 298 ? 54.30919 13.12070 43.33094 1.000 102.65701 294 ALA A CA 1
ATOM 2238 C C . ALA A 1 298 ? 53.37602 13.29506 44.52714 1.000 105.56506 294 ALA A C 1
ATOM 2239 O O . ALA A 1 298 ? 52.32106 13.93554 44.39844 1.000 100.82859 294 ALA A O 1
#

B-factor: mean 50.51, std 14.3, range [30.31, 122.71]

Secondary structure (DSSP, 8-state):
--S----EEEEEE--SHHHHHHHHHHTT-SSEEEEEEE-S-TT-HHHHHHHHTT-EEE-SHHHHHHHSGGG-SEEEE-S-HHHHHHHHHHHHHTT-EEEE-STT--SEE--TTTTGGG-TT-SEEE---HHHHHHHHHHHHHHTTS-EEEEEEEEEEETT--HHHHHHHHHHHHIIIII--SEEEEEEEEE--SSPPPEEEEEEEEE-SS---HHHHHHHHHHHHHHHHTT-TTEEESSPPEEETTEEEEEEEE----SSS-TT-HHHHHHHHHHHHHHHHHHHHHHHHS--

Sequence (292 aa):
AGSHMSKVKVAILGSGNIGTDLMMKLERSNNILQLTAMIGIDPESDGLRRRAKEKGYTVVISSTGIKGFLEQPELADDIVFDATSAKAHIRHAKLLKEAGKTVLDLTPAAVGALVVPPVNLHKHLDEWNVNLITCCGGQATIPIVHAINRVHPVGYAEIVATIASKSANIDEFTQTTARGIEKIGGAKKGKAIIILNPAEPPIMMRNTVYALVEEGKIDENAIVQSILEMVKTVQSYVPGYRRIRTEPIMDGNKITVFLEVEGAGDYLPKYSGNLDIMTAAAVKVAEELAKHKLAAQTA

Nearest PDB structures (foldseek):
  7z3s-assembly1_A  TM=1.003E+00  e=8.371E-65  Geobacillus stearothermophilus
  4jn6-assembly1_D  TM=9.779E-01  e=3.015E-44  Mycobacterium tuberculosis
  4lrt-assembly1_B  TM=9.746E-01  e=4.894E-44  Thermomonospora curvata DSM 43183
  8ih7-assembly1_D  TM=9.385E-01  e=3.598E-42  Pseudomonas sp.
  1nvm-assembly1_B  TM=8.999E-01  e=1.844E-41  Pseudomonas sp. CF600

Solvent-accessible surface area: 13287 Å² total; per-residue (Å²): 144,67,120,136,126,65,77,10,104,0,0,0,4,5,26,44,87,41,0,0,0,0,0,34,14,3,81,148,9,122,23,1,73,6,25,0,1,0,6,148,71,97,144,18,84,2,3,111,49,0,148,130,80,69,36,53,40,8,32,91,1,1,97,4,0,48,147,67,48,118,24,1,76,0,0,0,0,12,57,55,30,191,36,0,101,118,14,8,133,43,0,117,121,42,41,18,3,1,0,0,21,8,74,24,46,84,21,22,52,0,0,15,31,10,11,5,128,144,39,46,119,63,116,15,0,1,1,9,4,19,1,0,1,0,0,0,0,0,0,40,0,0,39,116,54,14,75,1,19,71,0,30,0,25,0,29,12,1,53,132,41,107,113,76,92,111,60,19,92,63,0,3,100,1,0,39,177,14,1,16,1,138,139,9,87,8,56,26,80,91,44,108,48,117,110,27,48,56,0,109,1,18,0,70,0,66,4,77,170,56,193,53,79,90,103,32,0,30,71,8,0,57,88,4,8,122,66,0,64,84,28,0,104,8,0,82,39,86,76,130,6,79,45,109,60,67,88,0,9,0,52,0,33,0,52,2,41,34,37,80,9,53,108,54,3,0,4,56,2,0,22,0,5,0,0,15,55,0,0,41,42,0,0,103,61,66,36,91,44,103,146,141